Protein 1XDW (pdb70)

B-factor: mean 26.57, std 8.16, range [13.51, 60.59]

Secondary structure (DSSP, 8-state):
-EEEE-S--TTTHHHHHHHGGGT--EEEE-S--S-SHHHHHTTTT-SEEEE-TT--B-HHHHHHHHHHT--EEEESSS--TTB-HHHHHHTT--EE------HHHHHHHHHHHHHHHHTTHHHHHHHHTTT-----STT----GGGSEEEEE--SHHHHHHHHHHHHTT-EEEEE-SS---S-TTT-EE--HHHHHHH-SEEEE-PPP-TTT--SB-HHHHHTSPTTEEEEE-S-GGGB-HHHHHHHHHHTSEEEEEES--TTGGGTTT---TTSPPSSHHHHHHHHTTTTEEE--S-TT-SHHHHHHHHHHHHHHHHHHHHHS--TTB--

Nearest PDB structures (foldseek):
  1xdw-assembly1_A  TM=1.003E+00  e=9.316E-68  Acidaminococcus fermentans
  7jp2-assembly1_B  TM=9.137E-01  e=3.569E-34  Treponema pallidum
  1dxy-assembly1_A  TM=9.098E-01  e=2.707E-33  Lacticaseibacillus casei
  1j49-assembly1_B  TM=9.189E-01  e=3.390E-33  Lactobacillus delbrueckii subsp. bulgaricus
  4prl-assembly1_A  TM=8.927E-01  e=8.302E-34  Lactobacillus jensenii 1153

Radius of gyration: 21.52 Å; Cα contacts (8 Å, |Δi|>4): 655; chains: 1; bounding box: 47×38×64 Å

CATH classification: 3.40.50.720 (+1 more: 3.40.50.720)

Foldseek 3Di:
DEEEEELQDPVLVVLLVVLCPVPVYNYDYDNHAADDLVSLVVCQPGQEYEHEPPRAQDPSSVVSCVVSNHAEYEYLALDDPSHPVVVCVVSPHWYFYQNDFDLCLQLVVQVVLQCCLQQVVQVQVVQVVVVRNDDDDLNDHDQLLPFEEEEEACPPNSLVNQQVSVVSNHAYEYEDPDDDPDSVVRYHYDHLLVRQQGGLEYEYAHADDVVVWACADLVSLVSHAQQGEYEYAHEARNHDLVSVLVCCVVRSHVAYEYAYHDVLVQPAPDDQPPHDRPDVSVVSLVVSPPRYYYHPNCSQVDPRSSSSSSNLRSVQVVCCVVPVDGPRTDD

Sequence (331 aa):
MKVLCYGVRDVELPIFEACNKEFGYDIKCVPDYLNTKETAEMAAGFDAVILRGNCFANKQNLDIYKKLGVKYILTRTAGTDHIDKEYAKELGFPMAFVPRYSPNAIAELAVTQAMMLLRHTAYTTSRTAKKNFKVDAFMFSKEVRNCTVGVVGLGRIGRVAAQIFHGMGATVIGEDVFEIKGIEDYCTQVSLDEVLEKSDIITIHAPYIKENGAVVTRDFLKKMKDGAILVNCARGQLVDTEAVIEAVESGKLGGYGCDVLDGEASVFGKDLEGQKLENPLFEKLVDLYPRVLITPHLGSYTDEAVKNMVEVSYQNLKDLAETGDCPNKIK

Structure (mmCIF, N/CA/C/O backbone):
data_1XDW
#
_entry.id   1XDW
#
_cell.length_a   67.490
_cell.length_b   67.490
_cell.length_c   312.785
_cell.angle_alpha   90.00
_cell.angle_beta   90.00
_cell.angle_gamma   120.00
#
_symmetry.space_group_name_H-M   'P 61 2 2'
#
loop_
_entity.id
_entity.type
_entity.pdbx_description
1 polymer 'NAD+-dependent (R)-2-Hydroxyglutarate Dehydrogenase'
2 water water
#
loop_
_atom_site.group_PDB
_atom_site.id
_atom_site.type_symbol
_atom_site.label_atom_id
_atom_site.label_alt_id
_atom_site.label_comp_id
_atom_site.label_asym_id
_atom_site.label_entity_id
_atom_site.label_seq_id
_atom_site.pdbx_PDB_ins_code
_atom_site.Cartn_x
_atom_site.Cartn_y
_atom_site.Cartn_z
_atom_site.occupancy
_atom_site.B_iso_or_equiv
_atom_site.auth_seq_id
_atom_site.auth_comp_id
_atom_site.auth_asym_id
_atom_site.auth_atom_id
_atom_site.pdbx_PDB_model_num
ATOM 1 N N . MET A 1 1 ? 50.790 28.473 -17.895 1.00 25.76 1 MET A N 1
ATOM 2 C CA . MET A 1 1 ? 50.550 29.678 -17.068 1.00 27.42 1 MET A CA 1
ATOM 3 C C . MET A 1 1 ? 51.819 30.009 -16.257 1.00 26.52 1 MET A C 1
ATOM 4 O O . MET A 1 1 ? 52.253 29.198 -15.437 1.00 25.86 1 MET A O 1
ATOM 9 N N . LYS A 1 2 ? 52.370 31.199 -16.488 1.00 26.31 2 LYS A N 1
ATOM 10 C CA . LYS A 1 2 ? 53.609 31.642 -15.868 1.00 26.16 2 LYS A CA 1
ATOM 11 C C . LYS A 1 2 ? 53.311 32.624 -14.742 1.00 25.28 2 LYS A C 1
ATOM 12 O O . LYS A 1 2 ? 52.610 33.632 -14.964 1.00 22.24 2 LYS A O 1
ATOM 18 N N . VAL A 1 3 ? 53.775 32.296 -13.524 1.00 20.96 3 VAL A N 1
ATOM 19 C CA . VAL A 1 3 ? 53.355 33.043 -12.320 1.00 22.88 3 VAL A CA 1
ATOM 20 C C . VAL A 1 3 ? 54.572 33.526 -11.606 1.00 22.16 3 VAL A C 1
ATOM 21 O O . VAL A 1 3 ? 55.408 32.705 -11.284 1.00 23.57 3 VAL A O 1
ATOM 25 N N . LEU A 1 4 ? 54.690 34.829 -11.377 1.00 21.80 4 LEU A N 1
ATOM 26 C CA . LEU A 1 4 ? 55.747 35.379 -10.564 1.00 20.75 4 LEU A CA 1
ATOM 27 C C . LEU A 1 4 ? 55.280 35.679 -9.165 1.00 20.49 4 LEU A C 1
ATOM 28 O O . LEU A 1 4 ? 54.309 36.455 -8.947 1.00 17.96 4 LEU A O 1
ATOM 33 N N . CYS A 1 5 ? 56.022 35.107 -8.204 1.00 19.62 5 CYS A N 1
ATOM 34 C CA . CYS A 1 5 ? 55.699 35.216 -6.803 1.00 19.65 5 CYS A CA 1
ATOM 35 C C . CYS A 1 5 ? 56.758 36.049 -6.107 1.00 19.94 5 CYS A C 1
ATOM 36 O O . CYS A 1 5 ? 57.976 35.729 -6.163 1.00 20.01 5 CYS A O 1
ATOM 39 N N . TYR A 1 6 ? 56.317 37.143 -5.496 1.00 20.61 6 TYR A N 1
ATOM 40 C CA . TYR A 1 6 ? 57.213 38.060 -4.844 1.00 20.88 6 TYR A CA 1
ATOM 41 C C . TYR A 1 6 ? 57.345 37.762 -3.329 1.00 22.13 6 TYR A C 1
ATOM 42 O O . TYR A 1 6 ? 56.450 37.152 -2.702 1.00 18.42 6 TYR A O 1
ATOM 51 N N . GLY A 1 7 ? 58.387 38.352 -2.728 1.00 21.84 7 GLY A N 1
ATOM 52 C CA . GLY A 1 7 ? 58.596 38.320 -1.293 1.00 22.17 7 GLY A CA 1
ATOM 53 C C . GLY A 1 7 ? 58.724 36.870 -0.793 1.00 22.61 7 GLY A C 1
ATOM 54 O O . GLY A 1 7 ? 58.311 36.588 0.313 1.00 22.39 7 GLY A O 1
ATOM 55 N N . VAL A 1 8 ? 59.264 35.980 -1.608 1.00 21.72 8 VAL A N 1
ATOM 56 C CA . VAL A 1 8 ? 59.355 34.555 -1.312 1.00 23.41 8 VAL A CA 1
ATOM 57 C C . VAL A 1 8 ? 60.573 34.238 -0.434 1.00 25.03 8 VAL A C 1
ATOM 58 O O . VAL A 1 8 ? 61.718 34.346 -0.868 1.00 25.45 8 VAL A O 1
ATOM 62 N N . ARG A 1 9 ? 60.290 33.919 0.837 1.00 25.94 9 ARG A N 1
ATOM 63 C CA . ARG A 1 9 ? 61.355 33.538 1.776 1.00 26.03 9 ARG A CA 1
ATOM 64 C C . ARG A 1 9 ? 61.841 32.117 1.425 1.00 26.13 9 ARG A C 1
ATOM 65 O O . ARG A 1 9 ? 61.057 31.270 0.941 1.00 22.51 9 ARG A O 1
ATOM 73 N N . ASP A 1 10 ? 63.125 31.814 1.637 1.00 27.45 10 ASP A N 1
ATOM 74 C CA . ASP A 1 10 ? 63.666 30.485 1.214 1.00 27.87 10 ASP A CA 1
ATOM 75 C C . ASP A 1 10 ? 62.906 29.371 1.929 1.00 25.63 10 ASP A C 1
ATOM 76 O O . ASP A 1 10 ? 62.638 28.300 1.373 1.00 25.73 10 ASP A O 1
ATOM 81 N N . VAL A 1 11 ? 62.450 29.653 3.143 1.00 25.91 11 VAL A N 1
ATOM 82 C CA . VAL A 1 11 ? 61.662 28.679 3.907 1.00 26.09 11 VAL A CA 1
ATOM 83 C C . VAL A 1 11 ? 60.280 28.394 3.256 1.00 25.76 11 VAL A C 1
ATOM 84 O O . VAL A 1 11 ? 59.699 27.337 3.436 1.00 23.77 11 VAL A O 1
ATOM 88 N N . GLU A 1 12 ? 59.789 29.361 2.469 1.00 23.47 12 GLU A N 1
ATOM 89 C CA . GLU A 1 12 ? 58.516 29.252 1.757 1.00 22.75 12 GLU A CA 1
ATOM 90 C C . GLU A 1 12 ? 58.603 28.492 0.450 1.00 24.11 12 GLU A C 1
ATOM 91 O O . GLU A 1 12 ? 57.621 27.888 0.011 1.00 25.12 12 GLU A O 1
ATOM 97 N N . LEU A 1 13 ? 59.783 28.486 -0.174 1.00 25.05 13 LEU A N 1
ATOM 98 C CA . LEU A 1 13 ? 60.004 27.804 -1.473 1.00 24.33 13 LEU A CA 1
ATOM 99 C C . LEU A 1 13 ? 59.461 26.382 -1.565 1.00 25.87 13 LEU A C 1
ATOM 100 O O . LEU A 1 13 ? 58.726 26.079 -2.500 1.00 26.43 13 LEU A O 1
ATOM 105 N N . PRO A 1 14 ? 59.698 25.495 -0.580 1.00 25.86 14 PRO A N 1
ATOM 106 C CA . PRO A 1 14 ? 59.138 24.156 -0.650 1.00 25.52 14 PRO A CA 1
ATOM 107 C C . PRO A 1 14 ? 57.650 24.156 -0.626 1.00 24.08 14 PRO A C 1
ATOM 108 O O . PRO A 1 14 ? 57.096 23.231 -1.224 1.00 24.47 14 PRO A O 1
ATOM 112 N N . ILE A 1 15 ? 57.025 25.154 0.002 1.00 22.00 15 ILE A N 1
ATOM 113 C CA . ILE A 1 15 ? 55.559 25.209 0.028 1.00 22.90 15 ILE A CA 1
ATOM 114 C C . ILE A 1 15 ? 54.986 25.630 -1.340 1.00 21.65 15 ILE A C 1
ATOM 115 O O . ILE A 1 15 ? 54.053 25.073 -1.850 1.00 21.64 15 ILE A O 1
ATOM 120 N N . PHE A 1 16 ? 55.563 26.623 -1.935 1.00 21.95 16 PHE A N 1
ATOM 121 C CA . PHE A 1 16 ? 55.155 26.997 -3.278 1.00 22.56 16 PHE A CA 1
ATOM 122 C C . PHE A 1 16 ? 55.271 25.818 -4.245 1.00 23.30 16 PHE A C 1
ATOM 123 O O . PHE A 1 16 ? 54.385 25.594 -5.086 1.00 23.91 16 PHE A O 1
ATOM 131 N N . GLU A 1 17 ? 56.369 25.061 -4.144 1.00 23.90 17 GLU A N 1
ATOM 132 C CA . GLU A 1 17 ? 56.576 23.939 -5.025 1.00 23.69 17 GLU A CA 1
ATOM 133 C C . GLU A 1 17 ? 55.561 22.825 -4.697 1.00 23.58 17 GLU A C 1
ATOM 134 O O . GLU A 1 17 ? 54.880 22.355 -5.587 1.00 22.27 17 GLU A O 1
ATOM 140 N N . ALA A 1 18 ? 55.388 22.451 -3.426 1.00 25.01 18 ALA A N 1
ATOM 141 C CA . ALA A 1 18 ? 54.536 21.310 -3.073 1.00 24.96 18 ALA A CA 1
ATOM 142 C C . ALA A 1 18 ? 53.082 21.618 -3.461 1.00 25.92 18 ALA A C 1
ATOM 143 O O . ALA A 1 18 ? 52.357 20.791 -3.985 1.00 24.12 18 ALA A O 1
ATOM 145 N N . CYS A 1 19 ? 52.645 22.837 -3.189 1.00 25.72 19 CYS A N 1
ATOM 146 C CA . CYS A 1 19 ? 51.259 23.203 -3.477 1.00 25.16 19 CYS A CA 1
ATOM 147 C C . CYS A 1 19 ? 50.983 23.251 -4.975 1.00 24.96 19 CYS A C 1
ATOM 148 O O . CYS A 1 19 ? 49.853 23.162 -5.369 1.00 24.57 19 CYS A O 1
ATOM 151 N N . ASN A 1 20 ? 52.038 23.455 -5.784 1.00 26.59 20 ASN A N 1
ATOM 152 C CA . ASN A 1 20 ? 51.941 23.493 -7.234 1.00 26.80 20 ASN A CA 1
ATOM 153 C C . ASN A 1 20 ? 51.722 22.120 -7.901 1.00 28.97 20 ASN A C 1
ATOM 154 O O . ASN A 1 20 ? 51.370 22.028 -9.091 1.00 27.95 20 ASN A O 1
ATOM 159 N N . LYS A 1 21 ? 51.869 21.032 -7.144 1.00 30.40 21 LYS A N 1
ATOM 160 C CA . LYS A 1 21 ? 51.684 19.681 -7.713 1.00 32.02 21 LYS A CA 1
ATOM 161 C C . LYS A 1 21 ? 50.305 19.532 -8.414 1.00 32.78 21 LYS A C 1
ATOM 162 O O . LYS A 1 21 ? 50.242 18.984 -9.525 1.00 33.24 21 LYS A O 1
ATOM 168 N N . GLU A 1 22 ? 49.219 19.978 -7.793 1.00 32.50 22 GLU A N 1
ATOM 169 C CA . GLU A 1 22 ? 47.928 19.859 -8.451 1.00 32.97 22 GLU A CA 1
ATOM 170 C C . GLU A 1 22 ? 47.620 20.975 -9.465 1.00 32.33 22 GLU A C 1
ATOM 171 O O . GLU A 1 22 ? 46.542 20.960 -10.072 1.00 34.40 22 GLU A O 1
ATOM 177 N N . PHE A 1 23 ? 48.524 21.933 -9.644 1.00 29.61 23 PHE A N 1
ATOM 178 C CA . PHE A 1 23 ? 48.300 23.042 -10.586 1.00 28.02 23 PHE A CA 1
ATOM 179 C C . PHE A 1 23 ? 49.192 23.055 -11.822 1.00 27.70 23 PHE A C 1
ATOM 180 O O . PHE A 1 23 ? 48.740 23.406 -12.872 1.00 27.04 23 PHE A O 1
ATOM 188 N N . GLY A 1 24 ? 50.460 22.708 -11.700 1.00 27.84 24 GLY A N 1
ATOM 189 C CA . GLY A 1 24 ? 51.332 22.648 -12.867 1.00 28.12 24 GLY A CA 1
ATOM 190 C C . GLY A 1 24 ? 51.697 24.047 -13.386 1.00 27.89 24 GLY A C 1
ATOM 191 O O . GLY A 1 24 ? 52.132 24.196 -14.544 1.00 28.10 24 GLY A O 1
ATOM 192 N N . TYR A 1 25 ? 51.541 25.085 -12.553 1.00 26.71 25 TYR A N 1
ATOM 193 C CA . TYR A 1 25 ? 51.954 26.406 -13.006 1.00 26.61 25 TYR A CA 1
ATOM 194 C C . TYR A 1 25 ? 53.462 26.464 -13.279 1.00 26.35 25 TYR A C 1
ATOM 195 O O . TYR A 1 25 ? 54.261 25.770 -12.626 1.00 26.80 25 TYR A O 1
ATOM 204 N N . ASP A 1 26 ? 53.858 27.357 -14.178 1.00 26.08 26 ASP A N 1
ATOM 205 C CA . ASP A 1 26 ? 55.266 27.671 -14.358 1.00 26.89 26 ASP A CA 1
ATOM 206 C C . ASP A 1 26 ? 55.634 28.799 -13.423 1.00 26.29 26 ASP A C 1
ATOM 207 O O . ASP A 1 26 ? 55.541 30.004 -13.777 1.00 25.42 26 ASP A O 1
ATOM 212 N N . ILE A 1 27 ? 56.056 28.442 -12.216 1.00 26.83 27 ILE A N 1
ATOM 213 C CA . ILE A 1 27 ? 56.287 29.463 -11.170 1.00 26.92 27 ILE A CA 1
ATOM 214 C C . ILE A 1 27 ? 57.704 29.967 -11.114 1.00 27.07 27 ILE A C 1
ATOM 215 O O . ILE A 1 27 ? 58.652 29.201 -11.233 1.00 26.81 27 ILE A O 1
ATOM 220 N N . LYS A 1 28 ? 57.861 31.252 -10.833 1.00 25.72 28 LYS A N 1
ATOM 221 C CA . LYS A 1 28 ? 59.146 31.745 -10.435 1.00 25.73 28 LYS A CA 1
ATOM 222 C C . LYS A 1 28 ? 58.983 32.488 -9.132 1.00 24.54 28 LYS A C 1
ATOM 223 O O . LYS A 1 28 ? 58.137 33.377 -9.046 1.00 23.22 28 LYS A O 1
ATOM 229 N N . CYS A 1 29 ? 59.844 32.189 -8.159 1.00 23.12 29 CYS A N 1
ATOM 230 C CA . CYS A 1 29 ? 59.866 32.875 -6.864 1.00 23.29 29 CYS A CA 1
ATOM 231 C C . CYS A 1 29 ? 61.051 33.827 -6.745 1.00 24.11 29 CYS A C 1
ATOM 232 O O . CYS A 1 29 ? 62.183 33.419 -6.929 1.00 25.84 29 CYS A O 1
ATOM 235 N N . VAL A 1 30 ? 60.817 35.074 -6.365 1.00 23.78 30 VAL A N 1
ATOM 236 C CA . VAL A 1 30 ? 61.914 35.981 -6.077 1.00 23.58 30 VAL A CA 1
ATOM 237 C C . VAL A 1 30 ? 61.777 36.483 -4.684 1.00 23.32 30 VAL A C 1
ATOM 238 O O . VAL A 1 30 ? 60.653 36.457 -4.151 1.00 22.95 30 VAL A O 1
ATOM 242 N N . PRO A 1 31 ? 62.889 36.896 -4.042 1.00 23.71 31 PRO A N 1
ATOM 243 C CA . PRO A 1 31 ? 62.811 37.502 -2.719 1.00 23.85 31 PRO A CA 1
ATOM 244 C C . PRO A 1 31 ? 62.354 38.926 -2.722 1.00 24.31 31 PRO A C 1
ATOM 245 O O . PRO A 1 31 ? 61.933 39.471 -1.669 1.00 23.58 31 PRO A O 1
ATOM 249 N N . ASP A 1 32 ? 62.471 39.564 -3.869 1.00 24.69 32 ASP A N 1
ATOM 250 C CA . ASP A 1 32 ? 62.126 40.994 -3.961 1.00 24.54 32 ASP A CA 1
ATOM 251 C C . ASP A 1 32 ? 60.687 41.205 -3.667 1.00 23.82 32 ASP A C 1
ATOM 252 O O . ASP A 1 32 ? 59.865 40.405 -4.023 1.00 23.51 32 ASP A O 1
ATOM 257 N N . TYR A 1 33 ? 60.398 42.299 -3.000 1.00 23.97 33 TYR A N 1
ATOM 258 C CA . TYR A 1 33 ? 59.047 42.783 -2.880 1.00 24.02 33 TYR A CA 1
ATOM 259 C C . TYR A 1 33 ? 58.748 43.700 -4.121 1.00 24.98 33 TYR A C 1
ATOM 260 O O . TYR A 1 33 ? 59.639 44.087 -4.869 1.00 24.53 33 TYR A O 1
ATOM 269 N N . LEU A 1 34 ? 57.484 44.029 -4.304 1.00 23.36 34 LEU A N 1
ATOM 270 C CA . LEU A 1 34 ? 57.115 45.037 -5.338 1.00 23.40 34 LEU A CA 1
ATOM 271 C C . LEU A 1 34 ? 57.251 46.464 -4.785 1.00 23.17 34 LEU A C 1
ATOM 272 O O . LEU A 1 34 ? 56.546 46.898 -3.889 1.00 21.72 34 LEU A O 1
ATOM 277 N N . ASN A 1 35 ? 58.207 47.201 -5.346 1.00 25.22 35 ASN A N 1
ATOM 278 C CA . ASN A 1 35 ? 58.409 48.569 -4.964 1.00 26.03 35 ASN A CA 1
ATOM 279 C C . ASN A 1 35 ? 58.917 49.377 -6.189 1.00 27.79 35 ASN A C 1
ATOM 280 O O . ASN A 1 35 ? 58.144 50.107 -6.802 1.00 28.12 35 ASN A O 1
ATOM 285 N N . THR A 1 36 ? 60.178 49.191 -6.573 1.00 29.01 36 THR A N 1
ATOM 286 C CA . THR A 1 36 ? 60.771 49.986 -7.637 1.00 28.85 36 THR A CA 1
ATOM 287 C C . THR A 1 36 ? 60.201 49.554 -8.950 1.00 29.14 36 THR A C 1
ATOM 288 O O . THR A 1 36 ? 59.649 48.445 -9.103 1.00 28.68 36 THR A O 1
ATOM 292 N N . LYS A 1 37 ? 60.367 50.428 -9.940 1.00 28.12 37 LYS A N 1
ATOM 293 C CA . LYS A 1 37 ? 60.088 50.094 -11.326 1.00 26.20 37 LYS A CA 1
ATOM 294 C C . LYS A 1 37 ? 60.693 48.774 -11.746 1.00 25.43 37 LYS A C 1
ATOM 295 O O . LYS A 1 37 ? 60.079 48.004 -12.449 1.00 24.67 37 LYS A O 1
ATOM 301 N N . GLU A 1 38 ? 61.953 48.546 -11.375 1.00 25.11 38 GLU A N 1
ATOM 302 C CA . GLU A 1 38 ? 62.654 47.356 -11.762 1.00 25.23 38 GLU A CA 1
ATOM 303 C C . GLU A 1 38 ? 61.975 46.053 -11.165 1.00 23.33 38 GLU A C 1
ATOM 304 O O . GLU A 1 38 ? 61.831 45.047 -11.844 1.00 25.71 38 GLU A O 1
ATOM 310 N N . THR A 1 39 ? 61.483 46.118 -9.961 1.00 22.87 39 THR A N 1
ATOM 311 C CA . THR A 1 39 ? 60.657 44.951 -9.436 1.00 24.19 39 THR A CA 1
ATOM 312 C C . THR A 1 39 ? 59.368 44.688 -10.212 1.00 24.37 39 THR A C 1
ATOM 313 O O . THR A 1 39 ? 58.935 43.547 -10.381 1.00 24.52 39 THR A O 1
ATOM 317 N N . ALA A 1 40 ? 58.777 45.746 -10.727 1.00 23.97 40 ALA A N 1
ATOM 318 C CA . ALA A 1 40 ? 57.601 45.572 -11.546 1.00 24.87 40 ALA A CA 1
ATOM 319 C C . ALA A 1 40 ? 57.966 44.975 -12.861 1.00 25.10 40 ALA A C 1
ATOM 320 O O . ALA A 1 40 ? 57.282 44.069 -13.338 1.00 24.12 40 ALA A O 1
ATOM 322 N N . GLU A 1 41 ? 59.119 45.418 -13.425 1.00 26.21 41 GLU A N 1
ATOM 323 C CA . GLU A 1 41 ? 59.644 44.876 -14.695 1.00 26.85 41 GLU A CA 1
ATOM 324 C C . GLU A 1 41 ? 60.002 43.418 -14.647 1.00 27.04 41 GLU A C 1
ATOM 325 O O . GLU A 1 41 ? 59.978 42.729 -15.678 1.00 27.41 41 GLU A O 1
ATOM 331 N N . MET A 1 42 ? 60.279 42.892 -13.459 1.00 26.97 42 MET A N 1
ATOM 332 C CA . MET A 1 42 ? 60.493 41.437 -13.315 1.00 26.67 42 MET A CA 1
ATOM 333 C C . MET A 1 42 ? 59.317 40.609 -13.830 1.00 25.08 42 MET A C 1
ATOM 334 O O . MET A 1 42 ? 59.479 39.501 -14.147 1.00 24.38 42 MET A O 1
ATOM 339 N N . ALA A 1 43 ? 58.134 41.185 -13.891 1.00 23.52 43 ALA A N 1
ATOM 340 C CA . ALA A 1 43 ? 56.990 40.481 -14.351 1.00 24.33 43 ALA A CA 1
ATOM 341 C C . ALA A 1 43 ? 56.916 40.378 -15.870 1.00 25.28 43 ALA A C 1
ATOM 342 O O . ALA A 1 43 ? 55.939 39.818 -16.396 1.00 25.57 43 ALA A O 1
ATOM 344 N N . ALA A 1 44 ? 57.953 40.843 -16.600 1.00 26.62 44 ALA A N 1
ATOM 345 C CA . ALA A 1 44 ? 57.944 40.737 -18.075 1.00 26.98 44 ALA A CA 1
ATOM 346 C C . ALA A 1 44 ? 57.781 39.279 -18.454 1.00 26.54 44 ALA A C 1
ATOM 347 O O . ALA A 1 44 ? 58.484 38.448 -17.906 1.00 27.35 44 ALA A O 1
ATOM 349 N N . GLY A 1 45 ? 56.843 38.944 -19.348 1.00 24.75 45 GLY A N 1
ATOM 350 C CA . GLY A 1 45 ? 56.710 37.552 -19.788 1.00 25.41 45 GLY A CA 1
ATOM 351 C C . GLY A 1 45 ? 55.711 36.711 -18.975 1.00 25.21 45 GLY A C 1
ATOM 352 O O . GLY A 1 45 ? 55.340 35.591 -19.354 1.00 24.97 45 GLY A O 1
ATOM 353 N N . PHE A 1 46 ? 55.293 37.249 -17.835 1.00 25.32 46 PHE A N 1
ATOM 354 C CA . PHE A 1 46 ? 54.468 36.466 -16.874 1.00 24.00 46 PHE A CA 1
ATOM 355 C C . PHE A 1 46 ? 52.977 36.749 -17.098 1.00 24.32 46 PHE A C 1
ATOM 356 O O . PHE A 1 46 ? 52.592 37.890 -17.415 1.00 23.35 46 PHE A O 1
ATOM 364 N N . ASP A 1 47 ? 52.143 35.752 -16.812 1.00 22.75 47 ASP A N 1
ATOM 365 C CA . ASP A 1 47 ? 50.704 35.914 -16.906 1.00 22.38 47 ASP A CA 1
ATOM 366 C C . ASP A 1 47 ? 50.066 36.388 -15.654 1.00 21.82 47 ASP A C 1
ATOM 367 O O . ASP A 1 47 ? 49.059 37.106 -15.649 1.00 19.53 47 ASP A O 1
ATOM 372 N N . ALA A 1 48 ? 50.624 35.964 -14.540 1.00 20.94 48 ALA A N 1
ATOM 373 C CA . ALA A 1 48 ? 50.116 36.373 -13.230 1.00 19.38 48 ALA A CA 1
ATOM 374 C C . ALA A 1 48 ? 51.252 36.692 -12.270 1.00 19.10 48 ALA A C 1
ATOM 375 O O . ALA A 1 48 ? 52.333 36.153 -12.414 1.00 19.12 48 ALA A O 1
ATOM 377 N N . VAL A 1 49 ? 50.978 37.573 -11.312 1.00 18.52 49 VAL A N 1
ATOM 378 C CA . VAL A 1 49 ? 51.825 37.844 -10.185 1.00 19.26 49 VAL A CA 1
ATOM 379 C C . VAL A 1 49 ? 51.111 37.450 -8.875 1.00 19.14 49 VAL A C 1
ATOM 380 O O . VAL A 1 49 ? 49.889 37.636 -8.750 1.00 18.10 49 VAL A O 1
ATOM 384 N N . ILE A 1 50 ? 51.860 36.882 -7.921 1.00 18.90 50 ILE A N 1
ATOM 385 C CA . ILE A 1 50 ? 51.355 36.696 -6.574 1.00 17.50 50 ILE A CA 1
ATOM 386 C C . ILE A 1 50 ? 52.180 37.570 -5.644 1.00 18.07 50 ILE A C 1
ATOM 387 O O . ILE A 1 50 ? 53.344 37.295 -5.417 1.00 19.23 50 ILE A O 1
ATOM 392 N N . LEU A 1 51 ? 51.560 38.661 -5.212 1.00 18.07 51 LEU A N 1
ATOM 393 C CA . LEU A 1 51 ? 52.073 39.654 -4.296 1.00 18.49 51 LEU A CA 1
ATOM 394 C C . LEU A 1 51 ? 51.880 39.164 -2.866 1.00 19.30 51 LEU A C 1
ATOM 395 O O . LEU A 1 51 ? 51.105 38.217 -2.600 1.00 17.78 51 LEU A O 1
ATOM 400 N N . ARG A 1 52 ? 52.486 39.901 -1.947 1.00 19.61 52 ARG A N 1
ATOM 401 C CA . ARG A 1 52 ? 52.163 39.746 -0.558 1.00 21.14 52 ARG A CA 1
ATOM 402 C C . ARG A 1 52 ? 52.128 41.157 0.010 1.00 21.40 52 ARG A C 1
ATOM 403 O O . ARG A 1 52 ? 52.062 42.152 -0.734 1.00 18.89 52 ARG A O 1
ATOM 411 N N . GLY A 1 53 ? 52.126 41.253 1.327 1.00 21.71 53 GLY A N 1
ATOM 412 C CA . GLY A 1 53 ? 52.266 42.541 1.978 1.00 22.71 53 GLY A CA 1
ATOM 413 C C . GLY A 1 53 ? 53.499 43.244 1.491 1.00 21.75 53 GLY A C 1
ATOM 414 O O . GLY A 1 53 ? 54.425 42.626 0.976 1.00 21.03 53 GLY A O 1
ATOM 415 N N . ASN A 1 54 ? 53.468 44.564 1.626 1.00 22.79 54 ASN A N 1
ATOM 416 C CA . ASN A 1 54 ? 54.563 45.456 1.229 1.00 24.34 54 ASN A CA 1
ATOM 417 C C . ASN A 1 54 ? 54.956 45.355 -0.227 1.00 23.36 54 ASN A C 1
ATOM 418 O O . ASN A 1 54 ? 56.101 45.611 -0.568 1.00 23.28 54 ASN A O 1
ATOM 423 N N . CYS A 1 55 ? 54.002 44.944 -1.076 1.00 22.85 55 CYS A N 1
ATOM 424 C CA . CYS A 1 55 ? 54.172 44.828 -2.504 1.00 22.27 55 CYS A CA 1
ATOM 425 C C . CYS A 1 55 ? 53.216 45.868 -3.113 1.00 24.24 55 CYS A C 1
ATOM 426 O O . CYS A 1 55 ? 51.997 45.635 -3.210 1.00 20.98 55 CYS A O 1
ATOM 429 N N . PHE A 1 56 ? 53.770 47.044 -3.457 1.00 23.72 56 PHE A N 1
ATOM 430 C CA . PHE A 1 56 ? 52.939 48.218 -3.745 1.00 25.11 56 PHE A CA 1
ATOM 431 C C . PHE A 1 56 ? 52.457 48.273 -5.210 1.00 24.98 56 PHE A C 1
ATOM 432 O O . PHE A 1 56 ? 53.205 48.679 -6.148 1.00 25.09 56 PHE A O 1
ATOM 440 N N . ALA A 1 57 ? 51.245 47.740 -5.416 1.00 24.84 57 ALA A N 1
ATOM 441 C CA . ALA A 1 57 ? 50.653 47.733 -6.756 1.00 25.03 57 ALA A CA 1
ATOM 442 C C . ALA A 1 57 ? 49.977 49.105 -6.916 1.00 24.59 57 ALA A C 1
ATOM 443 O O . ALA A 1 57 ? 48.777 49.217 -6.777 1.00 22.55 57 ALA A O 1
ATOM 445 N N . ASN A 1 58 ? 50.830 50.138 -7.073 1.00 26.49 58 ASN A N 1
ATOM 446 C CA . ASN A 1 58 ? 50.403 51.556 -7.182 1.00 27.95 58 ASN A CA 1
ATOM 447 C C . ASN A 1 58 ? 50.263 51.909 -8.669 1.00 27.81 58 ASN A C 1
ATOM 448 O O . ASN A 1 58 ? 50.512 51.078 -9.572 1.00 26.38 58 ASN A O 1
ATOM 453 N N . LYS A 1 59 ? 49.868 53.137 -8.952 1.00 28.23 59 LYS A N 1
ATOM 454 C CA . LYS A 1 59 ? 49.740 53.543 -10.363 1.00 29.10 59 LYS A CA 1
ATOM 455 C C . LYS A 1 59 ? 50.991 53.218 -11.212 1.00 27.31 59 LYS A C 1
ATOM 456 O O . LYS A 1 59 ? 50.911 52.582 -12.255 1.00 26.21 59 LYS A O 1
ATOM 462 N N . GLN A 1 60 ? 52.177 53.635 -10.755 1.00 26.02 60 GLN A N 1
ATOM 463 C CA . GLN A 1 60 ? 53.411 53.310 -11.472 1.00 26.26 60 GLN A CA 1
ATOM 464 C C . GLN A 1 60 ? 53.518 51.828 -11.809 1.00 24.85 60 GLN A C 1
ATOM 465 O O . GLN A 1 60 ? 53.803 51.452 -12.932 1.00 23.13 60 GLN A O 1
ATOM 471 N N . ASN A 1 61 ? 53.326 50.959 -10.801 1.00 25.26 61 ASN A N 1
ATOM 472 C CA . ASN A 1 61 ? 53.602 49.515 -10.999 1.00 24.11 61 ASN A CA 1
ATOM 473 C C . ASN A 1 61 ? 52.452 48.824 -11.733 1.00 23.27 61 ASN A C 1
ATOM 474 O O . ASN A 1 61 ? 52.664 47.924 -12.486 1.00 24.24 61 ASN A O 1
ATOM 479 N N . LEU A 1 62 ? 51.242 49.271 -11.540 1.00 23.53 62 LEU A N 1
ATOM 480 C CA . LEU A 1 62 ? 50.167 48.740 -12.331 1.00 24.55 62 LEU A CA 1
ATOM 481 C C . LEU A 1 62 ? 50.273 49.132 -13.814 1.00 25.80 62 LEU A C 1
ATOM 482 O O . LEU A 1 62 ? 49.992 48.332 -14.686 1.00 24.90 62 LEU A O 1
ATOM 487 N N . ASP A 1 63 ? 50.698 50.368 -14.095 1.00 26.65 63 ASP A N 1
ATOM 488 C CA . ASP A 1 63 ? 50.916 50.748 -15.496 1.00 26.73 63 ASP A CA 1
ATOM 489 C C . ASP A 1 63 ? 51.982 49.903 -16.114 1.00 25.26 63 ASP A C 1
ATOM 490 O O . ASP A 1 63 ? 51.874 49.520 -17.274 1.00 23.93 63 ASP A O 1
ATOM 495 N N . ILE A 1 64 ? 53.020 49.584 -15.354 1.00 24.39 64 ILE A N 1
ATOM 496 C CA . ILE A 1 64 ? 54.065 48.736 -15.897 1.00 24.68 64 ILE A CA 1
ATOM 497 C C . ILE A 1 64 ? 53.508 47.328 -16.181 1.00 23.02 64 ILE A C 1
ATOM 498 O O . ILE A 1 64 ? 53.829 46.732 -17.172 1.00 23.25 64 ILE A O 1
ATOM 503 N N . TYR A 1 65 ? 52.732 46.776 -15.246 1.00 23.27 65 TYR A N 1
ATOM 504 C CA . TYR A 1 65 ? 52.127 45.436 -15.439 1.00 22.36 65 TYR A CA 1
ATOM 505 C C . TYR A 1 65 ? 51.223 45.368 -16.709 1.00 23.92 65 TYR A C 1
ATOM 506 O O . TYR A 1 65 ? 51.220 44.405 -17.441 1.00 22.12 65 TYR A O 1
ATOM 515 N N . LYS A 1 66 ? 50.408 46.395 -16.894 1.00 27.19 66 LYS A N 1
ATOM 516 C CA . LYS A 1 66 ? 49.525 46.519 -18.093 1.00 28.50 66 LYS A CA 1
ATOM 517 C C . LYS A 1 66 ? 50.360 46.560 -19.375 1.00 28.31 66 LYS A C 1
ATOM 518 O O . LYS A 1 66 ? 50.197 45.736 -20.291 1.00 28.48 66 LYS A O 1
ATOM 524 N N . LYS A 1 67 ? 51.338 47.448 -19.394 1.00 28.61 67 LYS A N 1
ATOM 525 C CA . LYS A 1 67 ? 52.274 47.505 -20.519 1.00 29.62 67 LYS A CA 1
ATOM 526 C C . LYS A 1 67 ? 52.884 46.163 -20.770 1.00 29.96 67 LYS A C 1
ATOM 527 O O . LYS A 1 67 ? 53.058 45.788 -21.911 1.00 30.20 67 LYS A O 1
ATOM 533 N N . LEU A 1 68 ? 53.230 45.419 -19.705 1.00 29.77 68 LEU A N 1
ATOM 534 C CA . LEU A 1 68 ? 53.858 44.121 -19.891 1.00 28.52 68 LEU A CA 1
ATOM 535 C C . LEU A 1 68 ? 52.881 43.005 -20.213 1.00 27.93 68 LEU A C 1
ATOM 536 O O . LEU A 1 68 ? 53.303 41.915 -20.590 1.00 27.81 68 LEU A O 1
ATOM 541 N N . GLY A 1 69 ? 51.581 43.251 -20.079 1.00 26.45 69 GLY A N 1
ATOM 542 C CA . GLY A 1 69 ? 50.587 42.261 -20.454 1.00 26.64 69 GLY A CA 1
ATOM 543 C C . GLY A 1 69 ? 50.281 41.200 -19.373 1.00 26.07 69 GLY A C 1
ATOM 544 O O . GLY A 1 69 ? 49.824 40.091 -19.693 1.00 26.74 69 GLY A O 1
ATOM 545 N N . VAL A 1 70 ? 50.518 41.565 -18.102 1.00 25.75 70 VAL A N 1
ATOM 546 C CA . VAL A 1 70 ? 50.188 40.716 -16.974 1.00 25.11 70 VAL A CA 1
ATOM 547 C C . VAL A 1 70 ? 48.684 40.627 -16.965 1.00 24.49 70 VAL A C 1
ATOM 548 O O . VAL A 1 70 ? 48.047 41.645 -17.118 1.00 24.17 70 VAL A O 1
ATOM 552 N N . LYS A 1 71 ? 48.133 39.416 -16.808 1.00 22.00 71 LYS A N 1
ATOM 553 C CA . LYS A 1 71 ? 46.665 39.200 -16.866 1.00 21.69 71 LYS A CA 1
ATOM 554 C C . LYS A 1 71 ? 45.952 39.144 -15.529 1.00 22.57 71 LYS A C 1
ATOM 555 O O . LYS A 1 71 ? 44.775 39.539 -15.453 1.00 21.89 71 LYS A O 1
ATOM 561 N N . TYR A 1 72 ? 46.655 38.686 -14.474 1.00 21.66 72 TYR A N 1
ATOM 562 C CA . TYR A 1 72 ? 46.040 38.421 -13.135 1.00 21.31 72 TYR A CA 1
ATOM 563 C C . TYR A 1 72 ? 46.978 38.909 -12.020 1.00 20.70 72 TYR A C 1
ATOM 564 O O . TYR A 1 72 ? 48.187 38.704 -12.066 1.00 21.14 72 TYR A O 1
ATOM 573 N N . ILE A 1 73 ? 46.415 39.611 -11.054 1.00 19.38 73 ILE A N 1
ATOM 574 C CA . ILE A 1 73 ? 47.162 40.131 -9.932 1.00 20.56 73 ILE A CA 1
ATOM 575 C C . ILE A 1 73 ? 46.534 39.590 -8.680 1.00 20.47 73 ILE A C 1
ATOM 576 O O . ILE A 1 73 ? 45.375 39.926 -8.358 1.00 21.19 73 ILE A O 1
ATOM 581 N N . LEU A 1 74 ? 47.298 38.752 -7.995 1.00 19.50 74 LEU A N 1
ATOM 582 C CA . LEU A 1 74 ? 46.873 38.112 -6.752 1.00 18.79 74 LEU A CA 1
ATOM 583 C C . LEU A 1 74 ? 47.731 38.600 -5.598 1.00 18.95 74 LEU A C 1
ATOM 584 O O . LEU A 1 74 ? 48.851 39.041 -5.783 1.00 18.93 74 LEU A O 1
ATOM 589 N N . THR A 1 75 ? 47.153 38.603 -4.408 1.00 20.13 75 THR A N 1
ATOM 590 C CA . THR A 1 75 ? 47.898 38.787 -3.176 1.00 18.04 75 THR A CA 1
ATOM 591 C C . THR A 1 75 ? 47.564 37.616 -2.227 1.00 19.76 75 THR A C 1
ATOM 592 O O . THR A 1 75 ? 46.384 37.264 -2.007 1.00 18.76 75 THR A O 1
ATOM 596 N N . ARG A 1 76 ? 48.625 37.015 -1.659 1.00 20.03 76 ARG A N 1
ATOM 597 C CA . ARG A 1 76 ? 48.488 35.878 -0.800 1.00 18.83 76 ARG A CA 1
ATOM 598 C C . ARG A 1 76 ? 48.228 36.274 0.667 1.00 20.26 76 ARG A C 1
ATOM 599 O O . ARG A 1 76 ? 48.892 35.784 1.601 1.00 20.30 76 ARG A O 1
ATOM 607 N N . THR A 1 77 ? 47.294 37.203 0.849 1.00 19.31 77 THR A N 1
ATOM 608 C CA . THR A 1 77 ? 47.079 37.877 2.118 1.00 20.27 77 THR A CA 1
ATOM 609 C C . THR A 1 77 ? 45.611 38.238 2.302 1.00 21.06 77 THR A C 1
ATOM 610 O O . THR A 1 77 ? 44.883 38.382 1.331 1.00 20.15 77 THR A O 1
ATOM 614 N N . ALA A 1 78 ? 45.235 38.495 3.546 1.00 20.03 78 ALA A N 1
ATOM 615 C CA . ALA A 1 78 ? 43.915 38.926 3.872 1.00 23.06 78 ALA A CA 1
ATOM 616 C C . ALA A 1 78 ? 43.806 40.418 3.656 1.00 22.92 78 ALA A C 1
ATOM 617 O O . ALA A 1 78 ? 42.798 40.872 3.239 1.00 24.09 78 ALA A O 1
ATOM 619 N N . GLY A 1 79 ? 44.886 41.137 3.899 1.00 24.49 79 GLY A N 1
ATOM 620 C CA . GLY A 1 79 ? 44.998 42.584 3.647 1.00 24.05 79 GLY A CA 1
ATOM 621 C C . GLY A 1 79 ? 45.238 42.890 2.184 1.00 23.87 79 GLY A C 1
ATOM 622 O O . GLY A 1 79 ? 45.872 42.078 1.489 1.00 23.18 79 GLY A O 1
ATOM 623 N N . THR A 1 80 ? 44.621 43.983 1.690 1.00 23.97 80 THR A N 1
ATOM 624 C CA . THR A 1 80 ? 44.797 44.416 0.327 1.00 24.35 80 THR A CA 1
ATOM 625 C C . THR A 1 80 ? 45.166 45.892 0.186 1.00 26.71 80 THR A C 1
ATOM 626 O O . THR A 1 80 ? 45.147 46.398 -0.931 1.00 24.51 80 THR A O 1
ATOM 630 N N . ASP A 1 81 ? 45.503 46.576 1.282 1.00 27.12 81 ASP A N 1
ATOM 631 C CA . ASP A 1 81 ? 45.768 48.027 1.216 1.00 29.07 81 ASP A CA 1
ATOM 632 C C . ASP A 1 81 ? 47.030 48.378 0.403 1.00 28.28 81 ASP A C 1
ATOM 633 O O . ASP A 1 81 ? 47.172 49.512 -0.031 1.00 28.01 81 ASP A O 1
ATOM 638 N N . HIS A 1 82 ? 47.916 47.414 0.169 1.00 26.35 82 HIS A N 1
ATOM 639 C CA . HIS A 1 82 ? 49.089 47.647 -0.682 1.00 24.71 82 HIS A CA 1
ATOM 640 C C . HIS A 1 82 ? 48.740 47.740 -2.148 1.00 24.31 82 HIS A C 1
ATOM 641 O O . HIS A 1 82 ? 49.571 48.096 -2.943 1.00 24.68 82 HIS A O 1
ATOM 648 N N . ILE A 1 83 ? 47.524 47.377 -2.517 1.00 23.51 83 ILE A N 1
ATOM 649 C CA . ILE A 1 83 ? 47.056 47.519 -3.907 1.00 24.35 83 ILE A CA 1
ATOM 650 C C . ILE A 1 83 ? 46.099 48.697 -4.101 1.00 25.18 83 ILE A C 1
ATOM 651 O O . ILE A 1 83 ? 45.133 48.886 -3.340 1.00 23.90 83 ILE A O 1
ATOM 656 N N . ASP A 1 84 ? 46.317 49.423 -5.180 1.00 26.02 84 ASP A N 1
ATOM 657 C CA . ASP A 1 84 ? 45.441 50.530 -5.525 1.00 26.96 84 ASP A CA 1
ATOM 658 C C . ASP A 1 84 ? 44.300 49.915 -6.341 1.00 26.86 84 ASP A C 1
ATOM 659 O O . ASP A 1 84 ? 44.404 49.763 -7.567 1.00 25.46 84 ASP A O 1
ATOM 664 N N . LYS A 1 85 ? 43.269 49.453 -5.623 1.00 27.58 85 LYS A N 1
ATOM 665 C CA . LYS A 1 85 ? 42.267 48.582 -6.212 1.00 28.83 85 LYS A CA 1
ATOM 666 C C . LYS A 1 85 ? 41.428 49.366 -7.278 1.00 27.82 85 LYS A C 1
ATOM 667 O O . LYS A 1 85 ? 41.000 48.814 -8.277 1.00 25.37 85 LYS A O 1
ATOM 673 N N . GLU A 1 86 ? 41.210 50.644 -7.032 1.00 29.11 86 GLU A N 1
ATOM 674 C CA . GLU A 1 86 ? 40.366 51.481 -7.920 1.00 29.61 86 GLU A CA 1
ATOM 675 C C . GLU A 1 86 ? 41.080 51.654 -9.189 1.00 28.95 86 GLU A C 1
ATOM 676 O O . GLU A 1 86 ? 40.497 51.503 -10.234 1.00 28.95 86 GLU A O 1
ATOM 682 N N . TYR A 1 87 ? 42.384 51.918 -9.123 1.00 27.63 87 TYR A N 1
ATOM 683 C CA . TYR A 1 87 ? 43.119 52.064 -10.334 1.00 27.65 87 TYR A CA 1
ATOM 684 C C . TYR A 1 87 ? 43.259 50.725 -11.035 1.00 27.68 87 TYR A C 1
ATOM 685 O O . TYR A 1 87 ? 43.211 50.703 -12.257 1.00 27.80 87 TYR A O 1
ATOM 694 N N . ALA A 1 88 ? 43.483 49.626 -10.305 1.00 27.07 88 ALA A N 1
ATOM 695 C CA . ALA A 1 88 ? 43.558 48.304 -10.966 1.00 27.62 88 ALA A CA 1
ATOM 696 C C . ALA A 1 88 ? 42.285 47.957 -11.758 1.00 27.50 88 ALA A C 1
ATOM 697 O O . ALA A 1 88 ? 42.345 47.433 -12.849 1.00 27.02 88 ALA A O 1
ATOM 699 N N . LYS A 1 89 ? 41.142 48.254 -11.168 1.00 29.17 89 LYS A N 1
ATOM 700 C CA . LYS A 1 89 ? 39.838 48.042 -11.782 1.00 30.62 89 LYS A CA 1
ATOM 701 C C . LYS A 1 89 ? 39.733 48.887 -13.047 1.00 31.07 89 LYS A C 1
ATOM 702 O O . LYS A 1 89 ? 39.404 48.388 -14.101 1.00 29.36 89 LYS A O 1
ATOM 708 N N . GLU A 1 90 ? 40.080 50.169 -12.925 1.00 31.45 90 GLU A N 1
ATOM 709 C CA . GLU A 1 90 ? 40.136 51.071 -14.091 1.00 32.86 90 GLU A CA 1
ATOM 710 C C . GLU A 1 90 ? 40.955 50.447 -15.222 1.00 31.33 90 GLU A C 1
ATOM 711 O O . GLU A 1 90 ? 40.541 50.465 -16.374 1.00 31.72 90 GLU A O 1
ATOM 717 N N . LEU A 1 91 ? 42.075 49.784 -14.908 1.00 29.81 91 LEU A N 1
ATOM 718 C CA . LEU A 1 91 ? 42.865 49.162 -15.942 1.00 27.76 91 LEU A CA 1
ATOM 719 C C . LEU A 1 91 ? 42.355 47.783 -16.382 1.00 26.74 91 LEU A C 1
ATOM 720 O O . LEU A 1 91 ? 42.951 47.147 -17.280 1.00 26.98 91 LEU A O 1
ATOM 725 N N . GLY A 1 92 ? 41.323 47.290 -15.713 1.00 25.02 92 GLY A N 1
ATOM 726 C CA . GLY A 1 92 ? 40.749 45.994 -16.063 1.00 25.48 92 GLY A CA 1
ATOM 727 C C . GLY A 1 92 ? 41.399 44.742 -15.453 1.00 25.05 92 GLY A C 1
ATOM 728 O O . GLY A 1 92 ? 41.156 43.666 -15.953 1.00 27.55 92 GLY A O 1
ATOM 729 N N . PHE A 1 93 ? 42.246 44.883 -14.415 1.00 24.57 93 PHE A N 1
ATOM 730 C CA . PHE A 1 93 ? 42.931 43.750 -13.803 1.00 23.81 93 PHE A CA 1
ATOM 731 C C . PHE A 1 93 ? 41.974 42.926 -12.898 1.00 22.20 93 PHE A C 1
ATOM 732 O O . PHE A 1 93 ? 41.423 43.429 -11.877 1.00 22.75 93 PHE A O 1
ATOM 740 N N . PRO A 1 94 ? 41.792 41.682 -13.231 1.00 19.95 94 PRO A N 1
ATOM 741 C CA . PRO A 1 94 ? 41.128 40.775 -12.272 1.00 20.57 94 PRO A CA 1
ATOM 742 C C . PRO A 1 94 ? 42.098 40.493 -11.090 1.00 19.73 94 PRO A C 1
ATOM 743 O O . PRO A 1 94 ? 43.257 40.247 -11.390 1.00 20.55 94 PRO A O 1
ATOM 747 N N . MET A 1 95 ? 41.632 40.576 -9.847 1.00 18.59 95 MET A N 1
ATOM 748 C CA . MET A 1 95 ? 42.465 40.364 -8.658 1.00 21.58 95 MET A CA 1
ATOM 749 C C . MET A 1 95 ? 41.743 39.479 -7.609 1.00 20.91 95 MET A C 1
ATOM 750 O O . MET A 1 95 ? 40.517 39.438 -7.579 1.00 20.12 95 MET A O 1
ATOM 755 N N . ALA A 1 96 ? 42.531 38.799 -6.785 1.00 19.44 96 ALA A N 1
ATOM 756 C CA . ALA A 1 96 ? 42.028 37.919 -5.764 1.00 19.10 96 ALA A CA 1
ATOM 757 C C . ALA A 1 96 ? 42.932 37.997 -4.530 1.00 19.53 96 ALA A C 1
ATOM 758 O O . ALA A 1 96 ? 44.092 38.409 -4.642 1.00 21.27 96 ALA A O 1
ATOM 760 N N . PHE A 1 97 ? 42.366 37.661 -3.375 1.00 18.69 97 PHE A N 1
ATOM 761 C CA . PHE A 1 97 ? 43.097 37.691 -2.116 1.00 19.12 97 PHE A CA 1
ATOM 762 C C . PHE A 1 97 ? 42.742 36.412 -1.307 1.00 17.21 97 PHE A C 1
ATOM 763 O O . PHE A 1 97 ? 42.018 35.511 -1.784 1.00 17.60 97 PHE A O 1
ATOM 771 N N . VAL A 1 98 ? 43.188 36.393 -0.073 1.00 18.21 98 VAL A N 1
ATOM 772 C CA . VAL A 1 98 ? 43.065 35.188 0.811 1.00 18.97 98 VAL A CA 1
ATOM 773 C C . VAL A 1 98 ? 42.457 35.701 2.111 1.00 20.40 98 VAL A C 1
ATOM 774 O O . VAL A 1 98 ? 43.162 35.989 3.088 1.00 20.91 98 VAL A O 1
ATOM 778 N N . PRO A 1 99 ? 41.139 35.868 2.113 1.00 22.02 99 PRO A N 1
ATOM 779 C CA . PRO A 1 99 ? 40.462 36.361 3.315 1.00 23.48 99 PRO A CA 1
ATOM 780 C C . PRO A 1 99 ? 40.550 35.375 4.479 1.00 24.41 99 PRO A C 1
ATOM 781 O O . PRO A 1 99 ? 40.602 35.832 5.616 1.00 25.46 99 PRO A O 1
ATOM 785 N N . ARG A 1 100 ? 40.630 34.067 4.181 1.00 23.54 100 ARG A N 1
ATOM 786 C CA . ARG A 1 100 ? 40.580 33.038 5.212 1.00 24.93 100 ARG A CA 1
ATOM 787 C C . ARG A 1 100 ? 41.722 32.039 5.070 1.00 23.13 100 ARG A C 1
ATOM 788 O O . ARG A 1 100 ? 41.899 31.382 4.039 1.00 21.84 100 ARG A O 1
ATOM 796 N N . TYR A 1 101 ? 42.495 31.990 6.142 1.00 21.48 101 TYR A N 1
ATOM 797 C CA . TYR A 1 101 ? 43.576 31.044 6.333 1.00 20.92 101 TYR A CA 1
ATOM 798 C C . TYR A 1 101 ? 43.702 30.846 7.879 1.00 21.48 101 TYR A C 1
ATOM 799 O O . TYR A 1 101 ? 42.997 31.542 8.691 1.00 21.19 101 TYR A O 1
ATOM 808 N N . SER A 1 102 ? 44.555 29.907 8.258 1.00 21.12 102 SER A N 1
ATOM 809 C CA . SER A 1 102 ? 44.776 29.495 9.675 1.00 21.12 102 SER A CA 1
ATOM 810 C C . SER A 1 102 ? 44.510 30.615 10.679 1.00 21.77 102 SER A C 1
ATOM 811 O O . SER A 1 102 ? 45.325 31.510 10.848 1.00 21.08 102 SER A O 1
ATOM 814 N N . PRO A 1 103 ? 43.369 30.606 11.333 1.00 20.90 103 PRO A N 1
ATOM 815 C CA . PRO A 1 103 ? 43.191 31.566 12.412 1.00 19.72 103 PRO A CA 1
ATOM 816 C C . PRO A 1 103 ? 44.061 31.248 13.629 1.00 19.12 103 PRO A C 1
ATOM 817 O O . PRO A 1 103 ? 44.465 32.206 14.291 1.00 15.77 103 PRO A O 1
ATOM 821 N N . ASN A 1 104 ? 44.364 29.967 13.848 1.00 16.81 104 ASN A N 1
ATOM 822 C CA . ASN A 1 104 ? 45.181 29.543 14.974 1.00 17.52 104 ASN A CA 1
ATOM 823 C C . ASN A 1 104 ? 46.597 30.101 14.874 1.00 17.82 104 ASN A C 1
ATOM 824 O O . ASN A 1 104 ? 47.251 30.302 15.869 1.00 18.91 104 ASN A O 1
ATOM 829 N N . ALA A 1 105 ? 47.093 30.300 13.667 1.00 18.84 105 ALA A N 1
ATOM 830 C CA . ALA A 1 105 ? 48.455 30.848 13.517 1.00 18.49 105 ALA A CA 1
ATOM 831 C C . ALA A 1 105 ? 48.586 32.158 14.311 1.00 19.09 105 ALA A C 1
ATOM 832 O O . ALA A 1 105 ? 49.508 32.321 15.104 1.00 18.44 105 ALA A O 1
ATOM 834 N N . ILE A 1 106 ? 47.637 33.082 14.118 1.00 18.69 106 ILE A N 1
ATOM 835 C CA . ILE A 1 106 ? 47.669 34.378 14.836 1.00 18.41 106 ILE A CA 1
ATOM 836 C C . ILE A 1 106 ? 47.249 34.229 16.291 1.00 18.28 106 ILE A C 1
ATOM 837 O O . ILE A 1 106 ? 47.865 34.799 17.199 1.00 16.96 106 ILE A O 1
ATOM 842 N N . ALA A 1 107 ? 46.210 33.430 16.520 1.00 17.93 107 ALA A N 1
ATOM 843 C CA . ALA A 1 107 ? 45.693 33.300 17.849 1.00 17.28 107 ALA A CA 1
ATOM 844 C C . ALA A 1 107 ? 46.778 32.684 18.814 1.00 16.60 107 ALA A C 1
ATOM 845 O O . ALA A 1 107 ? 46.919 33.140 19.935 1.00 17.00 107 ALA A O 1
ATOM 847 N N . GLU A 1 108 ? 47.547 31.692 18.355 1.00 16.90 108 GLU A N 1
ATOM 848 C CA . GLU A 1 108 ? 48.519 31.024 19.205 1.00 16.17 108 GLU A CA 1
ATOM 849 C C . GLU A 1 108 ? 49.617 32.007 19.518 1.00 16.69 108 GLU A C 1
ATOM 850 O O . GLU A 1 108 ? 50.231 31.933 20.589 1.00 16.59 108 GLU A O 1
ATOM 856 N N . LEU A 1 109 ? 49.883 32.938 18.602 1.00 15.83 109 LEU A N 1
ATOM 857 C CA . LEU A 1 109 ? 50.941 33.907 18.884 1.00 15.71 109 LEU A CA 1
ATOM 858 C C . LEU A 1 109 ? 50.466 34.863 19.925 1.00 15.90 109 LEU A C 1
ATOM 859 O O . LEU A 1 109 ? 51.221 35.194 20.870 1.00 16.98 109 LEU A O 1
ATOM 864 N N . ALA A 1 110 ? 49.201 35.259 19.821 1.00 16.84 110 ALA A N 1
ATOM 865 C CA . ALA A 1 110 ? 48.596 36.111 20.848 1.00 17.41 110 ALA A CA 1
ATOM 866 C C . ALA A 1 110 ? 48.628 35.479 22.222 1.00 15.89 110 ALA A C 1
ATOM 867 O O . ALA A 1 110 ? 48.947 36.147 23.210 1.00 17.80 110 ALA A O 1
ATOM 869 N N . VAL A 1 111 ? 48.292 34.210 22.278 1.00 16.46 111 VAL A N 1
ATOM 870 C CA . VAL A 1 111 ? 48.267 33.457 23.495 1.00 15.89 111 VAL A CA 1
ATOM 871 C C . VAL A 1 111 ? 49.686 33.305 24.046 1.00 15.27 111 VAL A C 1
ATOM 872 O O . VAL A 1 111 ? 49.879 33.446 25.246 1.00 16.56 111 VAL A O 1
ATOM 876 N N . THR A 1 112 ? 50.669 33.038 23.188 1.00 14.90 112 THR A N 1
ATOM 877 C CA . THR A 1 112 ? 52.023 32.794 23.685 1.00 15.11 112 THR A CA 1
ATOM 878 C C . THR A 1 112 ? 52.587 34.111 24.272 1.00 18.05 112 THR A C 1
ATOM 879 O O . THR A 1 112 ? 53.197 34.129 25.354 1.00 17.48 112 THR A O 1
ATOM 883 N N . GLN A 1 113 ? 52.313 35.242 23.603 1.00 17.17 113 GLN A N 1
ATOM 884 C CA . GLN A 1 113 ? 52.734 36.542 24.148 1.00 16.90 113 GLN A CA 1
ATOM 885 C C . GLN A 1 113 ? 52.091 36.814 25.473 1.00 17.44 113 GLN A C 1
ATOM 886 O O . GLN A 1 113 ? 52.770 37.285 26.441 1.00 17.58 113 GLN A O 1
ATOM 892 N N . ALA A 1 114 ? 50.783 36.560 25.542 1.00 17.22 114 ALA A N 1
ATOM 893 C CA . ALA A 1 114 ? 50.052 36.850 26.737 1.00 17.23 114 ALA A CA 1
ATOM 894 C C . ALA A 1 114 ? 50.685 36.013 27.898 1.00 16.77 114 ALA A C 1
ATOM 895 O O . ALA A 1 114 ? 50.830 36.518 28.994 1.00 17.15 114 ALA A O 1
ATOM 897 N N . MET A 1 115 ? 50.988 34.739 27.648 1.00 16.51 115 MET A N 1
ATOM 898 C CA . MET A 1 115 ? 51.504 33.872 28.730 1.00 16.23 115 MET A CA 1
ATOM 899 C C . MET A 1 115 ? 52.933 34.328 29.114 1.00 16.28 115 MET A C 1
ATOM 900 O O . MET A 1 115 ? 53.328 34.250 30.265 1.00 15.08 115 MET A O 1
ATOM 905 N N . MET A 1 116 ? 53.724 34.720 28.129 1.00 16.58 116 MET A N 1
ATOM 906 C CA . MET A 1 116 ? 55.087 35.176 28.397 1.00 17.52 116 MET A CA 1
ATOM 907 C C . MET A 1 116 ? 55.080 36.363 29.349 1.00 17.89 116 MET A C 1
ATOM 908 O O . MET A 1 116 ? 56.022 36.570 30.184 1.00 15.77 116 MET A O 1
ATOM 913 N N . LEU A 1 117 ? 53.989 37.143 29.285 1.00 18.50 117 LEU A N 1
ATOM 914 C CA . LEU A 1 117 ? 53.819 38.244 30.164 1.00 17.83 117 LEU A CA 1
ATOM 915 C C . LEU A 1 117 ? 53.152 37.886 31.502 1.00 17.25 117 LEU A C 1
ATOM 916 O O . LEU A 1 117 ? 53.587 38.343 32.589 1.00 15.97 117 LEU A O 1
ATOM 921 N N . LEU A 1 118 ? 52.073 37.138 31.427 1.00 17.17 118 LEU A N 1
ATOM 922 C CA . LEU A 1 118 ? 51.325 36.761 32.604 1.00 18.04 118 LEU A CA 1
ATOM 923 C C . LEU A 1 118 ? 52.231 35.991 33.598 1.00 18.26 118 LEU A C 1
ATOM 924 O O . LEU A 1 118 ? 52.237 36.259 34.826 1.00 19.56 118 LEU A O 1
ATOM 929 N N . ARG A 1 119 ? 53.037 35.121 33.052 1.00 20.34 119 ARG A N 1
ATOM 930 C CA . ARG A 1 119 ? 53.856 34.238 33.893 1.00 18.36 119 ARG A CA 1
ATOM 931 C C . ARG A 1 119 ? 55.299 34.729 33.932 1.00 19.78 119 ARG A C 1
ATOM 932 O O . ARG A 1 119 ? 56.218 34.051 34.441 1.00 16.56 119 ARG A O 1
ATOM 940 N N . HIS A 1 120 ? 55.500 35.952 33.420 1.00 18.27 120 HIS A N 1
ATOM 941 C CA . HIS A 1 120 ? 56.771 36.618 33.533 1.00 17.93 120 HIS A CA 1
ATOM 942 C C . HIS A 1 120 ? 57.962 35.833 33.047 1.00 17.40 120 HIS A C 1
ATOM 943 O O . HIS A 1 120 ? 59.051 36.020 33.539 1.00 18.90 120 HIS A O 1
ATOM 950 N N . THR A 1 121 ? 57.796 35.002 32.019 1.00 18.82 121 THR A N 1
ATOM 951 C CA . THR A 1 121 ? 58.855 34.175 31.513 1.00 18.27 121 THR A CA 1
ATOM 952 C C . THR A 1 121 ? 59.812 34.909 30.596 1.00 18.88 121 THR A C 1
ATOM 953 O O . THR A 1 121 ? 60.962 34.549 30.528 1.00 19.22 121 THR A O 1
ATOM 957 N N . ALA A 1 122 ? 59.346 35.951 29.918 1.00 18.09 122 ALA A N 1
ATOM 958 C CA . ALA A 1 122 ? 60.241 36.816 29.142 1.00 19.27 122 ALA A CA 1
ATOM 959 C C . ALA A 1 122 ? 61.134 37.565 30.111 1.00 18.20 122 ALA A C 1
ATOM 960 O O . ALA A 1 122 ? 62.326 37.615 29.961 1.00 18.83 122 ALA A O 1
ATOM 962 N N . TYR A 1 123 ? 60.545 38.084 31.145 1.00 18.33 123 TYR A N 1
ATOM 963 C CA . TYR A 1 123 ? 61.329 38.820 32.116 1.00 20.00 123 TYR A CA 1
ATOM 964 C C . TYR A 1 123 ? 62.369 37.884 32.767 1.00 19.53 123 TYR A C 1
ATOM 965 O O . TYR A 1 123 ? 63.580 38.175 32.781 1.00 18.73 123 TYR A O 1
ATOM 974 N N . THR A 1 124 ? 61.902 36.748 33.218 1.00 18.19 124 THR A N 1
ATOM 975 C CA . THR A 1 124 ? 62.764 35.806 33.906 1.00 18.14 124 THR A CA 1
ATOM 976 C C . THR A 1 124 ? 63.906 35.316 33.054 1.00 18.99 124 THR A C 1
ATOM 977 O O . THR A 1 124 ? 65.060 35.377 33.501 1.00 19.43 124 THR A O 1
ATOM 981 N N . THR A 1 125 ? 63.615 34.816 31.858 1.00 19.84 125 THR A N 1
ATOM 982 C CA . THR A 1 125 ? 64.629 34.279 30.975 1.00 19.44 125 THR A CA 1
ATOM 983 C C . THR A 1 125 ? 65.539 35.340 30.421 1.00 20.48 125 THR A C 1
ATOM 984 O O . THR A 1 125 ? 66.689 34.996 30.122 1.00 20.41 125 THR A O 1
ATOM 988 N N . SER A 1 126 ? 65.062 36.576 30.282 1.00 20.20 126 SER A N 1
ATOM 989 C CA . SER A 1 126 ? 65.950 37.696 29.876 1.00 21.41 126 SER A CA 1
ATOM 990 C C . SER A 1 126 ? 67.045 37.887 30.935 1.00 21.12 126 SER A C 1
ATOM 991 O O . SER A 1 126 ? 68.176 38.266 30.598 1.00 21.63 126 SER A O 1
ATOM 994 N N . ARG A 1 127 ? 66.672 37.584 32.184 1.00 20.81 127 ARG A N 1
ATOM 995 C CA . ARG A 1 127 ? 67.585 37.657 33.344 1.00 21.74 127 ARG A CA 1
ATOM 996 C C . ARG A 1 127 ? 68.510 36.454 33.431 1.00 21.41 127 ARG A C 1
ATOM 997 O O . ARG A 1 127 ? 69.706 36.653 33.567 1.00 22.89 127 ARG A O 1
ATOM 1005 N N . THR A 1 128 ? 67.993 35.235 33.293 1.00 20.52 128 THR A N 1
ATOM 1006 C CA . THR A 1 128 ? 68.810 34.062 33.398 1.00 19.53 128 THR A CA 1
ATOM 1007 C C . THR A 1 128 ? 69.747 33.958 32.232 1.00 19.62 128 THR A C 1
ATOM 1008 O O . THR A 1 128 ? 70.840 33.416 32.387 1.00 18.95 128 THR A O 1
ATOM 1012 N N . ALA A 1 129 ? 69.360 34.489 31.077 1.00 18.72 129 ALA A N 1
ATOM 1013 C CA . ALA A 1 129 ? 70.283 34.539 29.957 1.00 19.14 129 ALA A CA 1
ATOM 1014 C C . ALA A 1 129 ? 71.564 35.304 30.344 1.00 19.03 129 ALA A C 1
ATOM 1015 O O . ALA A 1 129 ? 72.608 35.125 29.759 1.00 21.62 129 ALA A O 1
ATOM 1017 N N . LYS A 1 130 ? 71.438 36.202 31.268 1.00 21.67 130 LYS A N 1
ATOM 1018 C CA . LYS A 1 130 ? 72.535 37.007 31.781 1.00 23.10 130 LYS A CA 1
ATOM 1019 C C . LYS A 1 130 ? 73.144 36.500 33.109 1.00 24.66 130 LYS A C 1
ATOM 1020 O O . LYS A 1 130 ? 73.864 37.253 33.803 1.00 26.42 130 LYS A O 1
ATOM 1026 N N . LYS A 1 131 ? 72.849 35.242 33.447 1.00 24.70 131 LYS A N 1
ATOM 1027 C CA . LYS A 1 131 ? 73.220 34.636 34.721 1.00 24.09 131 LYS A CA 1
ATOM 1028 C C . LYS A 1 131 ? 72.668 35.299 35.962 1.00 24.18 131 LYS A C 1
ATOM 1029 O O . LYS A 1 131 ? 73.217 35.123 37.035 1.00 23.98 131 LYS A O 1
ATOM 1035 N N . ASN A 1 132 ? 71.535 35.994 35.850 1.00 21.63 132 ASN A N 1
ATOM 1036 C CA . ASN A 1 132 ? 70.859 36.512 36.992 1.00 21.91 132 ASN A CA 1
ATOM 1037 C C . ASN A 1 132 ? 69.697 35.571 37.303 1.00 21.86 132 ASN A C 1
ATOM 1038 O O . ASN A 1 132 ? 68.651 35.594 36.623 1.00 21.05 132 ASN A O 1
ATOM 1043 N N . PHE A 1 133 ? 69.895 34.725 38.312 1.00 21.01 133 PHE A N 1
ATOM 1044 C CA . PHE A 1 133 ? 68.883 33.755 38.739 1.00 22.23 133 PHE A CA 1
ATOM 1045 C C . PHE A 1 133 ? 68.129 34.188 39.960 1.00 22.84 133 PHE A C 1
ATOM 1046 O O . PHE A 1 133 ? 67.507 33.383 40.608 1.00 22.87 133 PHE A O 1
ATOM 1054 N N . LYS A 1 134 ? 68.134 35.472 40.279 1.00 24.37 134 LYS A N 1
ATOM 1055 C CA . LYS A 1 134 ? 67.405 35.947 41.448 1.00 25.13 134 LYS A CA 1
ATOM 1056 C C . LYS A 1 134 ? 65.879 35.963 41.199 1.00 24.45 134 LYS A C 1
ATOM 1057 O O . LYS A 1 134 ? 65.402 36.138 40.069 1.00 25.11 134 LYS A O 1
ATOM 1063 N N . VAL A 1 135 ? 65.128 35.828 42.271 1.00 21.61 135 VAL A N 1
ATOM 1064 C CA . VAL A 1 135 ? 63.696 35.789 42.193 1.00 21.70 135 VAL A CA 1
ATOM 1065 C C . VAL A 1 135 ? 63.219 37.049 42.806 1.00 21.67 135 VAL A C 1
ATOM 1066 O O . VAL A 1 135 ? 63.557 37.313 43.960 1.00 22.75 135 VAL A O 1
ATOM 1070 N N . ASP A 1 136 ? 62.351 37.803 42.104 1.00 20.28 136 ASP A N 1
ATOM 1071 C CA . ASP A 1 136 ? 61.872 39.047 42.642 1.00 19.39 136 ASP A CA 1
ATOM 1072 C C . ASP A 1 136 ? 60.366 39.058 42.708 1.00 19.42 136 ASP A C 1
ATOM 1073 O O . ASP A 1 136 ? 59.681 38.073 42.383 1.00 21.57 136 ASP A O 1
ATOM 1078 N N . ALA A 1 137 ? 59.813 40.117 43.214 1.00 19.46 137 ALA A N 1
ATOM 1079 C CA . ALA A 1 137 ? 58.394 40.191 43.402 1.00 19.96 137 ALA A CA 1
ATOM 1080 C C . ALA A 1 137 ? 57.610 40.256 42.044 1.00 20.39 137 ALA A C 1
ATOM 1081 O O . ALA A 1 137 ? 56.520 39.670 41.904 1.00 19.67 137 ALA A O 1
ATOM 1083 N N . PHE A 1 138 ? 58.158 41.000 41.079 1.00 19.23 138 PHE A N 1
ATOM 1084 C CA . PHE A 1 138 ? 57.502 41.145 39.770 1.00 19.55 138 PHE A CA 1
ATOM 1085 C C . PHE A 1 138 ? 57.284 39.795 39.112 1.00 20.13 138 PHE A C 1
ATOM 1086 O O . PHE A 1 138 ? 56.290 39.566 38.458 1.00 18.68 138 PHE A O 1
ATOM 1094 N N . MET A 1 139 ? 58.210 38.886 39.362 1.00 21.77 139 MET A N 1
ATOM 1095 C CA . MET A 1 139 ? 58.107 37.515 38.892 1.00 21.90 139 MET A CA 1
ATOM 1096 C C . MET A 1 139 ? 56.951 36.674 39.433 1.00 20.54 139 MET A C 1
ATOM 1097 O O . MET A 1 139 ? 56.621 35.701 38.821 1.00 19.98 139 MET A O 1
ATOM 1102 N N . PHE A 1 140 ? 56.345 37.081 40.533 1.00 20.81 140 PHE A N 1
ATOM 1103 C CA . PHE A 1 140 ? 55.249 36.367 41.124 1.00 20.03 140 PHE A CA 1
ATOM 1104 C C . PHE A 1 140 ? 54.044 36.465 40.201 1.00 21.01 140 PHE A C 1
ATOM 1105 O O . PHE A 1 140 ? 53.724 37.551 39.726 1.00 21.65 140 PHE A O 1
ATOM 1113 N N . SER A 1 141 ? 53.372 35.353 39.922 1.00 19.48 141 SER A N 1
ATOM 1114 C CA . SER A 1 141 ? 52.376 35.366 38.851 1.00 19.41 141 SER A CA 1
ATOM 1115 C C . SER A 1 141 ? 50.999 34.799 39.249 1.00 18.32 141 SER A C 1
ATOM 1116 O O . SER A 1 141 ? 50.866 34.002 40.142 1.00 16.05 141 SER A O 1
ATOM 1119 N N . LYS A 1 142 ? 50.003 35.157 38.455 1.00 18.38 142 LYS A N 1
ATOM 1120 C CA . LYS A 1 142 ? 48.723 34.509 38.446 1.00 18.62 142 LYS A CA 1
ATOM 1121 C C . LYS A 1 142 ? 48.796 33.317 37.532 1.00 17.40 142 LYS A C 1
ATOM 1122 O O . LYS A 1 142 ? 49.709 33.179 36.700 1.00 18.29 142 LYS A O 1
ATOM 1128 N N . GLU A 1 143 ? 47.790 32.481 37.680 1.00 18.28 143 GLU A N 1
ATOM 1129 C CA . GLU A 1 143 ? 47.493 31.381 36.793 1.00 17.31 143 GLU A CA 1
ATOM 1130 C C . GLU A 1 143 ? 46.395 31.778 35.845 1.00 18.38 143 GLU A C 1
ATOM 1131 O O . GLU A 1 143 ? 45.369 32.344 36.263 1.00 19.24 143 GLU A O 1
ATOM 1137 N N . VAL A 1 144 ? 46.550 31.436 34.576 1.00 18.11 144 VAL A N 1
ATOM 1138 C CA . VAL A 1 144 ? 45.570 31.855 33.572 1.00 18.29 144 VAL A CA 1
ATOM 1139 C C . VAL A 1 144 ? 44.225 31.191 33.820 1.00 18.21 144 VAL A C 1
ATOM 1140 O O . VAL A 1 144 ? 43.176 31.801 33.572 1.00 16.46 144 VAL A O 1
ATOM 1144 N N . ARG A 1 145 ? 44.224 29.997 34.432 1.00 17.68 145 ARG A N 1
ATOM 1145 C CA . ARG A 1 145 ? 42.982 29.427 34.816 1.00 18.66 145 ARG A CA 1
ATOM 1146 C C . ARG A 1 145 ? 42.188 30.242 35.862 1.00 19.26 145 ARG A C 1
ATOM 1147 O O . ARG A 1 145 ? 41.013 30.011 36.062 1.00 19.02 145 ARG A O 1
ATOM 1155 N N . ASN A 1 146 ? 42.849 31.116 36.605 1.00 19.63 146 ASN A N 1
ATOM 1156 C CA . ASN A 1 146 ? 42.185 31.988 37.541 1.00 21.03 146 ASN A CA 1
ATOM 1157 C C . ASN A 1 146 ? 41.929 33.386 36.973 1.00 21.97 146 ASN A C 1
ATOM 1158 O O . ASN A 1 146 ? 41.494 34.280 37.701 1.00 22.37 146 ASN A O 1
ATOM 1163 N N . CYS A 1 147 ? 42.233 33.598 35.702 1.00 21.19 147 CYS A N 1
ATOM 1164 C CA . CYS A 1 147 ? 42.057 34.899 35.100 1.00 19.96 147 CYS A CA 1
ATOM 1165 C C . CYS A 1 147 ? 40.774 34.989 34.288 1.00 19.53 147 CYS A C 1
ATOM 1166 O O . CYS A 1 147 ? 40.241 33.983 33.838 1.00 17.34 147 CYS A O 1
ATOM 1169 N N . THR A 1 148 ? 40.325 36.222 34.103 1.00 18.69 148 THR A N 1
ATOM 1170 C CA . THR A 1 148 ? 39.429 36.614 33.060 1.00 20.05 148 THR A CA 1
ATOM 1171 C C . THR A 1 148 ? 40.243 37.109 31.900 1.00 19.32 148 THR A C 1
ATOM 1172 O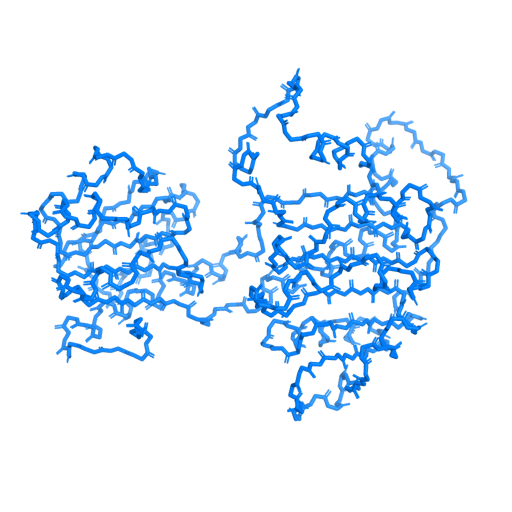 O . THR A 1 148 ? 41.078 37.976 32.058 1.00 18.54 148 THR A O 1
ATOM 1176 N N . VAL A 1 149 ? 39.977 36.545 30.722 1.00 19.94 149 VAL A N 1
ATOM 1177 C CA . VAL A 1 149 ? 40.572 36.994 29.492 1.00 19.78 149 VAL A CA 1
ATOM 1178 C C . VAL A 1 149 ? 39.545 37.657 28.644 1.00 20.54 149 VAL A C 1
ATOM 1179 O O . VAL A 1 149 ? 38.429 37.136 28.500 1.00 20.62 149 VAL A O 1
ATOM 1183 N N . GLY A 1 150 ? 39.915 38.799 28.076 1.00 20.57 150 GLY A N 1
ATOM 1184 C CA . GLY A 1 150 ? 39.059 39.613 27.237 1.00 20.61 150 GLY A CA 1
ATOM 1185 C C . GLY A 1 150 ? 39.473 39.657 25.804 1.00 20.14 150 GLY A C 1
ATOM 1186 O O . GLY A 1 150 ? 40.620 39.901 25.502 1.00 20.09 150 GLY A O 1
ATOM 1187 N N . VAL A 1 151 ? 38.545 39.327 24.893 1.00 19.23 151 VAL A N 1
ATOM 1188 C CA . VAL A 1 151 ? 38.829 39.332 23.493 1.00 18.29 151 VAL A CA 1
ATOM 1189 C C . VAL A 1 151 ? 38.045 40.483 22.861 1.00 19.61 151 VAL A C 1
ATOM 1190 O O . VAL A 1 151 ? 36.8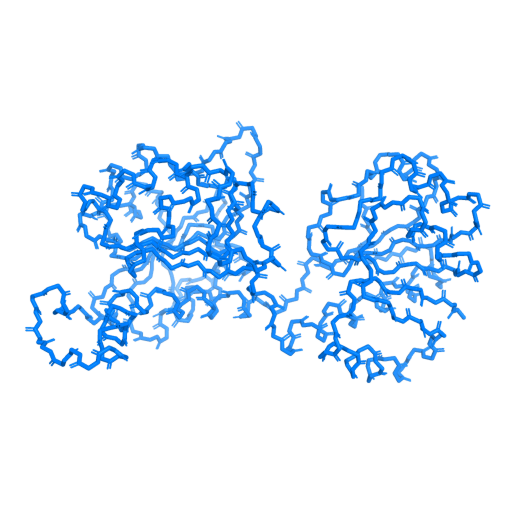23 40.552 23.007 1.00 21.16 151 VAL A O 1
ATOM 1194 N N . VAL A 1 152 ? 38.764 41.449 22.305 1.00 20.52 152 VAL A N 1
ATOM 1195 C CA . VAL A 1 152 ? 38.156 42.594 21.644 1.00 21.98 152 VAL A CA 1
ATOM 1196 C C . VAL A 1 152 ? 38.164 42.372 20.148 1.00 21.14 152 VAL A C 1
ATOM 1197 O O . VAL A 1 152 ? 39.182 42.513 19.491 1.00 21.48 152 VAL A O 1
ATOM 1201 N N . GLY A 1 153 ? 37.007 41.976 19.626 1.00 20.84 153 GLY A N 1
ATOM 1202 C CA . GLY A 1 153 ? 36.885 41.558 18.235 1.00 21.64 153 GLY A CA 1
ATOM 1203 C C . GLY A 1 153 ? 36.713 40.037 18.138 1.00 22.09 153 GLY A C 1
ATOM 1204 O O . GLY A 1 153 ? 37.680 39.342 18.294 1.00 22.52 153 GLY A O 1
ATOM 1205 N N . LEU A 1 154 ? 35.492 39.553 17.871 1.00 22.69 154 LEU A N 1
ATOM 1206 C CA . LEU A 1 154 ? 35.162 38.140 17.899 1.00 23.02 154 LEU A CA 1
ATOM 1207 C C . LEU A 1 154 ? 34.888 37.640 16.510 1.00 23.25 154 LEU A C 1
ATOM 1208 O O . LEU A 1 154 ? 33.918 36.946 16.270 1.00 24.56 154 LEU A O 1
ATOM 1213 N N . GLY A 1 155 ? 35.771 38.004 15.588 1.00 24.35 155 GLY A N 1
ATOM 1214 C CA . GLY A 1 155 ? 35.855 37.436 14.244 1.00 23.72 155 GLY A CA 1
ATOM 1215 C C . GLY A 1 155 ? 36.463 36.069 14.334 1.00 23.47 155 GLY A C 1
ATOM 1216 O O . GLY A 1 155 ? 36.529 35.518 15.428 1.00 21.83 155 GLY A O 1
ATOM 1217 N N . ARG A 1 156 ? 36.885 35.522 13.196 1.00 22.60 156 ARG A N 1
ATOM 1218 C CA . ARG A 1 156 ? 37.454 34.166 13.111 1.00 24.8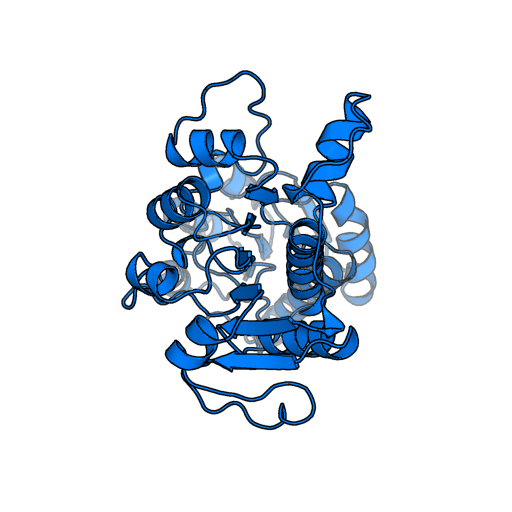2 156 ARG A CA 1
ATOM 1219 C C . ARG A 1 156 ? 38.662 34.021 14.085 1.00 22.78 156 ARG A C 1
ATOM 1220 O O . ARG A 1 156 ? 38.779 33.037 14.801 1.00 21.69 156 ARG A O 1
ATOM 1228 N N . ILE A 1 157 ? 39.576 34.970 14.040 1.00 21.08 157 ILE A N 1
ATOM 1229 C CA . ILE A 1 157 ? 40.783 34.870 14.868 1.00 20.82 157 ILE A CA 1
ATOM 1230 C C . ILE A 1 157 ? 40.452 34.974 16.352 1.00 20.15 157 ILE A C 1
ATOM 1231 O O . ILE A 1 157 ? 40.908 34.183 17.155 1.00 20.30 157 ILE A O 1
ATOM 1236 N N . GLY A 1 158 ? 39.689 36.000 16.700 1.00 20.73 158 GLY A N 1
ATOM 1237 C CA . GLY A 1 158 ? 39.206 36.271 18.040 1.00 20.96 158 GLY A CA 1
ATOM 1238 C C . GLY A 1 158 ? 38.477 35.123 18.680 1.00 21.04 158 GLY A C 1
ATOM 1239 O O . GLY A 1 158 ? 38.741 34.770 19.836 1.00 21.01 158 GLY A O 1
ATOM 1240 N N . ARG A 1 159 ? 37.588 34.485 17.945 1.00 20.53 159 ARG A N 1
ATOM 1241 C CA . ARG A 1 159 ? 36.904 33.299 18.455 1.00 20.93 159 ARG A CA 1
ATOM 1242 C C . ARG A 1 159 ? 37.886 32.172 18.740 1.00 20.47 159 ARG A C 1
ATOM 1243 O O . ARG A 1 159 ? 37.788 31.502 19.766 1.00 21.24 159 ARG A O 1
ATOM 1251 N N . VAL A 1 160 ? 38.862 31.983 17.865 1.00 19.95 160 VAL A N 1
ATOM 1252 C CA . VAL A 1 160 ? 39.845 30.905 18.104 1.00 19.94 160 VAL A CA 1
ATOM 1253 C C . VAL A 1 160 ? 40.730 31.251 19.322 1.00 19.58 160 VAL A C 1
ATOM 1254 O O . VAL A 1 160 ? 41.027 30.359 20.141 1.00 18.80 160 VAL A O 1
ATOM 1258 N N . ALA A 1 161 ? 41.085 32.523 19.487 1.00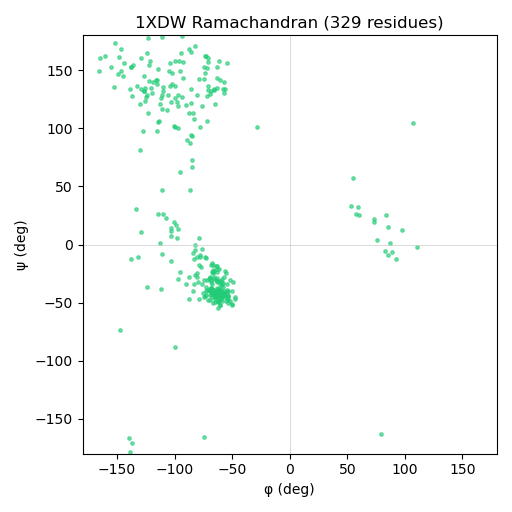 18.65 161 ALA A N 1
ATOM 1259 C CA . ALA A 1 161 ? 41.814 32.954 20.677 1.00 18.69 161 ALA A CA 1
ATOM 1260 C C . ALA A 1 161 ? 41.021 32.677 21.939 1.00 19.90 161 ALA A C 1
ATOM 1261 O O . ALA A 1 161 ? 41.563 32.118 22.919 1.00 18.11 161 ALA A O 1
ATOM 1263 N N . ALA A 1 162 ? 39.730 33.031 21.926 1.00 18.96 162 ALA A N 1
ATOM 1264 C CA . ALA A 1 162 ? 38.839 32.709 23.035 1.00 19.51 162 ALA A CA 1
ATOM 1265 C C . ALA A 1 162 ? 38.779 31.224 23.296 1.00 18.20 162 ALA A C 1
ATOM 1266 O O . ALA A 1 162 ? 38.827 30.795 24.440 1.00 19.93 162 ALA A O 1
ATOM 1268 N N . GLN A 1 163 ? 38.704 30.418 22.267 1.00 17.60 163 GLN A N 1
ATOM 1269 C CA . GLN A 1 163 ? 38.637 28.958 22.456 1.00 18.63 163 GLN A CA 1
ATOM 1270 C C . GLN A 1 163 ? 39.914 28.451 23.120 1.00 19.14 163 GLN A C 1
ATOM 1271 O O . GLN A 1 163 ? 39.929 27.605 24.036 1.00 17.45 163 GLN A O 1
ATOM 1277 N N . ILE A 1 164 ? 41.031 28.956 22.640 1.00 19.62 164 ILE A N 1
ATOM 1278 C CA . ILE A 1 164 ? 42.293 28.510 23.182 1.00 18.29 164 ILE A CA 1
ATOM 1279 C C . ILE A 1 164 ? 42.449 28.914 24.661 1.00 18.60 164 ILE A C 1
ATOM 1280 O O . ILE A 1 164 ? 42.804 28.064 25.481 1.00 18.75 164 ILE A O 1
ATOM 1285 N N . PHE A 1 165 ? 42.159 30.157 25.023 1.00 18.84 165 PHE A N 1
ATOM 1286 C CA . PHE A 1 165 ? 42.283 30.592 26.386 1.00 17.66 165 PHE A CA 1
ATOM 1287 C C . PHE A 1 165 ? 41.311 29.831 27.272 1.00 17.85 165 PHE A C 1
ATOM 1288 O O . PHE A 1 165 ? 41.631 29.495 28.419 1.00 14.83 165 PHE A O 1
ATOM 1296 N N . HIS A 1 166 ? 40.087 29.607 26.775 1.00 17.62 166 HIS A N 1
ATOM 1297 C CA . HIS A 1 166 ? 39.090 28.791 27.485 1.00 16.35 166 HIS A CA 1
ATOM 1298 C C . HIS A 1 166 ? 39.604 27.394 27.710 1.00 18.18 166 HIS A C 1
ATOM 1299 O O . HIS A 1 166 ? 39.454 26.835 28.785 1.00 18.49 166 HIS A O 1
ATOM 1306 N N . GLY A 1 167 ? 40.241 26.824 26.702 1.00 18.69 167 GLY A N 1
ATOM 1307 C CA . GLY A 1 167 ? 40.791 25.502 26.849 1.00 19.70 167 GLY A CA 1
ATOM 1308 C C . GLY A 1 167 ? 41.909 25.398 27.837 1.00 19.06 167 GLY A C 1
ATOM 1309 O O . GLY A 1 167 ? 42.085 24.354 28.403 1.00 18.60 167 GLY A O 1
ATOM 1310 N N . MET A 1 168 ? 42.593 26.511 28.123 1.00 18.93 168 MET A N 1
ATOM 1311 C CA . MET A 1 168 ? 43.660 26.514 29.129 1.00 19.32 168 MET A CA 1
ATOM 1312 C C . MET A 1 168 ? 43.068 26.707 30.544 1.00 18.95 168 MET A C 1
ATOM 1313 O O . MET A 1 168 ? 43.777 26.692 31.537 1.00 17.99 168 MET A O 1
ATOM 1318 N N . GLY A 1 169 ? 41.778 26.975 30.612 1.00 19.00 169 GLY A N 1
ATOM 1319 C CA . GLY A 1 169 ? 41.085 27.149 31.878 1.00 18.78 169 GLY A CA 1
ATOM 1320 C C . GLY A 1 169 ? 40.622 28.544 32.200 1.00 19.37 169 GLY A C 1
ATOM 1321 O O . GLY A 1 169 ? 40.008 28.724 33.235 1.00 19.58 169 GLY A O 1
ATOM 1322 N N . ALA A 1 170 ? 40.892 29.550 31.362 1.00 18.05 170 ALA A N 1
ATOM 1323 C CA . ALA A 1 170 ? 40.441 30.900 31.693 1.00 18.58 170 ALA A CA 1
ATOM 1324 C C . ALA A 1 170 ? 38.958 31.060 31.572 1.0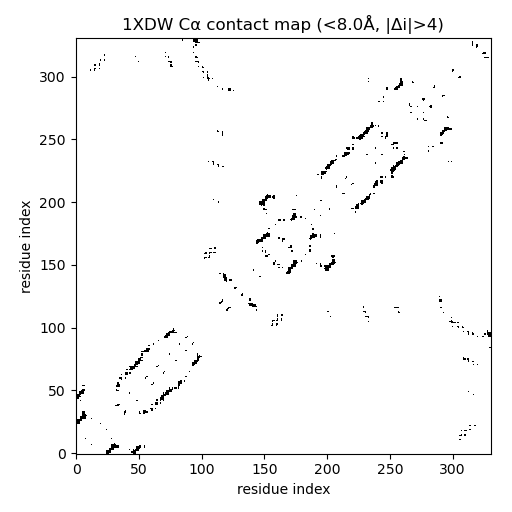0 19.81 170 ALA A C 1
ATOM 1325 O O . ALA A 1 170 ? 38.301 30.408 30.771 1.00 18.94 170 ALA A O 1
ATOM 1327 N N . THR A 1 171 ? 38.476 32.074 32.221 1.00 20.17 171 THR A N 1
ATOM 1328 C CA . THR A 1 171 ? 37.141 32.590 31.949 1.00 22.11 171 THR A CA 1
ATOM 1329 C C . THR A 1 171 ? 37.285 33.646 30.883 1.00 20.95 171 THR A C 1
ATOM 1330 O O . THR A 1 171 ? 37.961 34.642 31.096 1.00 21.72 171 THR A O 1
ATOM 1334 N N . VAL A 1 172 ? 36.616 33.445 29.742 1.00 21.68 172 VAL A N 1
ATOM 1335 C CA . VAL A 1 172 ? 36.741 34.360 28.615 1.00 20.76 172 VAL A CA 1
ATOM 1336 C C . VAL A 1 172 ? 35.494 35.162 28.372 1.00 21.77 172 VAL A C 1
ATOM 1337 O O . VAL A 1 172 ? 34.335 34.639 28.350 1.00 20.14 172 VAL A O 1
ATOM 1341 N N . ILE A 1 173 ? 35.719 36.450 28.215 1.00 21.22 173 ILE A N 1
ATOM 1342 C CA . ILE A 1 173 ? 34.642 37.326 27.768 1.00 21.83 173 ILE A CA 1
ATOM 1343 C C . ILE A 1 173 ? 35.113 38.037 26.543 1.00 21.39 173 ILE A C 1
ATOM 1344 O O . ILE A 1 173 ? 36.311 38.061 26.254 1.00 20.77 173 ILE A O 1
ATOM 1349 N N . GLY A 1 174 ? 34.176 38.642 25.806 1.00 20.84 174 GLY A N 1
ATOM 1350 C CA . GLY A 1 174 ? 34.546 39.345 24.621 1.00 21.72 174 GLY A CA 1
ATOM 1351 C C . GLY A 1 174 ? 33.556 40.350 24.095 1.00 21.83 174 GLY A C 1
ATOM 1352 O O . GLY A 1 174 ? 32.366 40.274 24.418 1.00 24.01 174 GLY A O 1
ATOM 1353 N N . GLU A 1 175 ? 34.053 41.228 23.237 1.00 23.29 175 GLU A N 1
ATOM 1354 C CA . GLU A 1 175 ? 33.273 42.331 22.684 1.00 23.91 175 GLU A CA 1
ATOM 1355 C C . GLU A 1 175 ? 33.356 42.297 21.143 1.00 23.53 175 GLU A C 1
ATOM 1356 O O . GLU A 1 175 ? 34.347 41.918 20.550 1.00 21.57 175 GLU A O 1
ATOM 1362 N N . ASP A 1 176 ? 32.268 42.668 20.483 1.00 23.65 176 ASP A N 1
ATOM 1363 C CA . ASP A 1 176 ? 32.268 42.845 19.056 1.00 23.59 176 ASP A CA 1
ATOM 1364 C C . ASP A 1 176 ? 31.122 43.834 18.711 1.00 25.99 176 ASP A C 1
ATOM 1365 O O . ASP A 1 176 ? 30.096 43.928 19.426 1.00 26.09 176 ASP A O 1
ATOM 1370 N N . VAL A 1 177 ? 31.300 44.539 17.610 1.00 27.30 177 VAL A N 1
ATOM 1371 C CA . VAL A 1 177 ? 30.257 45.447 17.132 1.00 30.43 177 VAL A CA 1
ATOM 1372 C C . VAL A 1 177 ? 28.901 44.716 16.853 1.00 31.06 177 VAL A C 1
ATOM 1373 O O . VAL A 1 177 ? 27.849 45.261 17.144 1.00 31.81 177 VAL A O 1
ATOM 1377 N N . PHE A 1 178 ? 28.978 43.471 16.392 1.00 31.38 178 PHE A N 1
ATOM 1378 C CA . PHE A 1 178 ? 27.822 42.601 16.142 1.00 33.40 178 PHE A CA 1
ATOM 1379 C C . PHE A 1 178 ? 27.603 41.502 17.198 1.00 33.23 178 PHE A C 1
ATOM 1380 O O . PHE A 1 178 ? 28.549 41.070 17.885 1.00 30.74 178 PHE A O 1
ATOM 1388 N N . GLU A 1 179 ? 26.353 41.041 17.298 1.00 32.59 179 GLU A N 1
ATOM 1389 C CA . GLU A 1 179 ? 26.036 39.840 18.065 1.00 33.48 179 GLU A CA 1
ATOM 1390 C C . GLU A 1 179 ? 26.702 38.621 17.418 1.00 32.58 179 GLU A C 1
ATOM 1391 O O . GLU A 1 179 ? 26.489 38.346 16.240 1.00 31.59 179 GLU A O 1
ATOM 1397 N N . ILE A 1 180 ? 27.553 37.935 18.190 1.00 30.45 180 ILE A N 1
ATOM 1398 C CA . ILE A 1 180 ? 28.294 36.785 17.689 1.00 30.58 180 ILE A CA 1
ATOM 1399 C C . ILE A 1 180 ? 27.639 35.562 18.314 1.00 31.33 180 ILE A C 1
ATOM 1400 O O . ILE A 1 180 ? 27.646 35.373 19.542 1.00 28.50 180 ILE A O 1
ATOM 1405 N N . LYS A 1 181 ? 27.058 34.737 17.450 1.00 32.79 181 LYS A N 1
ATOM 1406 C CA . LYS A 1 181 ? 26.268 33.595 17.914 1.00 34.68 181 LYS A CA 1
ATOM 1407 C C . LYS A 1 181 ? 27.152 32.336 17.916 1.00 34.48 181 LYS A C 1
ATOM 1408 O O . LYS A 1 181 ? 28.145 32.280 17.217 1.00 35.68 181 LYS A O 1
ATOM 1414 N N . GLY A 1 182 ? 26.760 31.338 18.701 1.00 36.26 182 GLY A N 1
ATOM 1415 C CA . GLY A 1 182 ? 27.481 30.057 18.814 1.00 36.72 182 GLY A CA 1
ATOM 1416 C C . GLY A 1 182 ? 28.827 30.008 19.587 1.00 36.75 182 GLY A C 1
ATOM 1417 O O . GLY A 1 182 ? 29.670 29.080 19.369 1.00 36.95 182 GLY A O 1
ATOM 1418 N N . ILE A 1 183 ? 29.046 30.984 20.480 1.00 33.88 183 ILE A N 1
ATOM 1419 C CA . ILE A 1 183 ? 30.316 31.050 21.204 1.00 32.15 183 ILE A CA 1
ATOM 1420 C C . ILE A 1 183 ? 30.175 30.729 22.676 1.00 31.54 183 ILE A C 1
ATOM 1421 O O . ILE A 1 183 ? 31.193 30.672 23.418 1.00 27.26 183 ILE A O 1
ATOM 1426 N N . GLU A 1 184 ? 28.916 30.618 23.100 1.00 31.29 184 GLU A N 1
ATOM 1427 C CA . GLU A 1 184 ? 28.510 30.478 24.490 1.00 33.23 184 GLU A CA 1
ATOM 1428 C C . GLU A 1 184 ? 29.250 29.399 25.329 1.00 31.78 184 GLU A C 1
ATOM 1429 O O . GLU A 1 184 ? 29.462 29.582 26.497 1.00 32.24 184 GLU A O 1
ATOM 1435 N N . ASP A 1 185 ? 29.669 28.314 24.718 1.00 32.41 185 ASP A N 1
ATOM 1436 C CA . ASP A 1 185 ? 30.471 27.292 25.394 1.00 32.34 185 ASP A CA 1
ATOM 1437 C C . ASP A 1 185 ? 31.888 27.738 25.799 1.00 29.74 185 ASP A C 1
ATOM 1438 O O . ASP A 1 185 ? 32.553 27.024 26.563 1.00 29.85 185 ASP A O 1
ATOM 1443 N N . TYR A 1 186 ? 32.374 28.850 25.246 1.00 26.25 186 TYR A N 1
ATOM 1444 C CA . TYR A 1 186 ? 33.770 29.238 25.480 1.00 24.48 186 TYR A CA 1
ATOM 1445 C C . TYR A 1 186 ? 33.961 30.740 25.731 1.00 24.42 186 TYR A C 1
ATOM 1446 O O . TYR A 1 186 ? 35.014 31.179 26.144 1.00 22.17 186 TYR A O 1
ATOM 1455 N N . CYS A 1 187 ? 32.940 31.541 25.475 1.00 22.39 187 CYS A N 1
ATOM 1456 C CA . CYS A 1 187 ? 33.080 32.979 25.594 1.00 24.33 187 CYS A CA 1
ATOM 1457 C C . CYS A 1 187 ? 31.708 33.574 25.928 1.00 23.94 187 CYS A C 1
ATOM 1458 O O . CYS A 1 187 ? 30.748 33.210 25.303 1.00 24.08 187 CYS A O 1
ATOM 1461 N N . THR A 1 188 ? 31.647 34.488 26.870 1.00 24.03 188 THR A N 1
ATOM 1462 C CA . THR A 1 188 ? 30.477 35.359 27.047 1.00 24.15 188 THR A CA 1
ATOM 1463 C C . THR A 1 188 ? 30.663 36.757 26.379 1.00 23.70 188 THR A C 1
ATOM 1464 O O . THR A 1 188 ? 31.601 37.502 26.662 1.00 22.98 188 THR A O 1
ATOM 1468 N N . GLN A 1 189 ? 29.763 37.118 25.478 1.00 22.74 189 GLN A N 1
ATOM 1469 C CA . GLN A 1 189 ? 29.865 38.401 24.808 1.00 23.61 189 GLN A CA 1
ATOM 1470 C C . GLN A 1 189 ? 29.321 39.473 25.710 1.00 23.91 189 GLN A C 1
ATOM 1471 O O . GLN A 1 189 ? 28.231 39.365 26.232 1.00 21.62 189 GLN A O 1
ATOM 1477 N N . VAL A 1 190 ? 30.117 40.532 25.910 1.00 24.60 190 VAL A N 1
ATOM 1478 C CA . VAL A 1 190 ? 29.709 41.609 26.811 1.00 24.20 190 VAL A CA 1
ATOM 1479 C C . VAL A 1 190 ? 30.075 42.956 26.213 1.00 23.76 190 VAL A C 1
ATOM 1480 O O . VAL A 1 190 ? 30.635 43.032 25.128 1.00 24.91 190 VAL A O 1
ATOM 1484 N N . SER A 1 191 ? 29.801 44.041 26.927 1.00 24.72 191 SER A N 1
ATOM 1485 C CA . SER A 1 191 ? 30.218 45.355 26.453 1.00 24.29 191 SER A CA 1
ATOM 1486 C C . SER A 1 191 ? 31.754 45.578 26.543 1.00 25.21 191 SER A C 1
ATOM 1487 O O . SER A 1 191 ? 32.402 44.941 27.331 1.00 22.99 191 SER A O 1
ATOM 1490 N N . LEU A 1 192 ? 32.300 46.493 25.751 1.00 24.84 192 LEU A N 1
ATOM 1491 C CA . LEU A 1 192 ? 33.704 46.900 25.902 1.00 27.78 192 LEU A CA 1
ATOM 1492 C C . LEU A 1 192 ? 34.020 47.346 27.347 1.00 28.71 192 LEU A C 1
ATOM 1493 O O . LEU A 1 192 ? 35.080 46.972 27.931 1.00 28.13 192 LEU A O 1
ATOM 1498 N N . ASP A 1 193 ? 33.132 48.125 27.934 1.00 28.82 193 ASP A N 1
ATOM 1499 C CA . ASP A 1 193 ? 33.398 48.574 29.295 1.00 29.93 193 ASP A CA 1
ATOM 1500 C C . ASP A 1 193 ? 33.517 47.376 30.282 1.00 30.31 193 ASP A C 1
ATOM 1501 O O . ASP A 1 193 ? 34.277 47.455 31.250 1.00 29.81 193 ASP A O 1
ATOM 1506 N N . GLU A 1 194 ? 32.750 46.296 30.050 1.00 29.14 194 GLU A N 1
ATOM 1507 C CA . GLU A 1 194 ? 32.822 45.138 30.906 1.00 28.28 194 GLU A CA 1
ATOM 1508 C C . GLU A 1 194 ? 34.140 44.382 30.658 1.00 27.05 194 GLU A C 1
ATOM 1509 O O . GLU A 1 194 ? 34.749 43.920 31.604 1.00 26.99 194 GLU A O 1
ATOM 1515 N N . VAL A 1 195 ? 34.602 44.337 29.409 1.00 25.69 195 VAL A N 1
ATOM 1516 C CA . VAL A 1 195 ? 35.860 43.730 29.090 1.00 24.59 195 VAL A CA 1
ATOM 1517 C C . VAL A 1 195 ? 37.007 44.495 29.822 1.00 24.98 195 VAL A C 1
ATOM 1518 O O . VAL A 1 195 ? 37.896 43.897 30.456 1.00 23.70 195 VAL A O 1
ATOM 1522 N N . LEU A 1 196 ? 36.926 45.804 29.793 1.00 24.39 196 LEU A N 1
ATOM 1523 C CA . LEU A 1 196 ? 37.995 46.638 30.350 1.00 25.55 196 LEU A CA 1
ATOM 1524 C C . LEU A 1 196 ? 37.985 46.489 31.863 1.00 25.88 196 LEU A C 1
ATOM 1525 O O . LEU A 1 196 ? 39.032 46.406 32.493 1.00 23.90 196 LEU A O 1
ATOM 1530 N N . GLU A 1 197 ? 36.777 46.448 32.440 1.00 27.06 197 GLU A N 1
ATOM 1531 C CA . GLU A 1 197 ? 36.637 46.371 33.867 1.00 28.75 197 GLU A CA 1
ATOM 1532 C C . GLU A 1 197 ? 37.161 45.067 34.395 1.00 28.35 197 GLU A C 1
ATOM 1533 O O . GLU A 1 197 ? 37.742 45.053 35.462 1.00 28.84 197 GLU A O 1
ATOM 1539 N N . LYS A 1 198 ? 36.897 43.963 33.703 1.00 27.30 198 LYS A N 1
ATOM 1540 C CA . LYS A 1 198 ? 37.074 42.653 34.318 1.00 26.11 198 LYS A CA 1
ATOM 1541 C C . LYS A 1 198 ? 38.328 41.899 33.886 1.00 24.57 198 LYS A C 1
ATOM 1542 O O . LYS A 1 198 ? 38.680 40.956 34.557 1.00 25.12 198 LYS A O 1
ATOM 1548 N N . SER A 1 199 ? 39.000 42.306 32.819 1.00 22.56 199 SER A N 1
ATOM 1549 C CA . SER A 1 199 ? 40.007 41.465 32.158 1.00 22.35 199 SER A CA 1
ATOM 1550 C C . SER A 1 199 ? 41.406 41.580 32.775 1.00 22.58 199 SER A C 1
ATOM 1551 O O . SER A 1 199 ? 41.827 42.678 33.098 1.00 23.21 199 SER A O 1
ATOM 1554 N N . ASP A 1 200 ? 42.066 40.428 33.008 1.00 21.31 200 ASP A N 1
ATOM 1555 C CA . ASP A 1 200 ? 43.456 40.402 33.458 1.00 21.54 200 ASP A CA 1
ATOM 1556 C C . ASP A 1 200 ? 44.350 40.429 32.254 1.00 20.34 200 ASP A C 1
ATOM 1557 O O . ASP A 1 200 ? 45.473 40.891 32.294 1.00 20.96 200 ASP A O 1
ATOM 1562 N N . ILE A 1 201 ? 43.823 39.908 31.157 1.00 18.33 201 ILE A N 1
ATOM 1563 C CA . ILE A 1 201 ? 44.485 39.899 29.883 1.00 19.08 201 ILE A CA 1
ATOM 1564 C C . ILE A 1 201 ? 43.486 40.377 28.857 1.00 18.61 201 ILE A C 1
ATOM 1565 O O . ILE A 1 201 ? 42.329 39.907 28.863 1.00 18.47 201 ILE A O 1
ATOM 1570 N N . ILE A 1 202 ? 43.921 41.241 27.965 1.00 18.88 202 ILE A N 1
ATOM 1571 C CA . ILE A 1 202 ? 43.121 41.673 26.802 1.00 19.24 202 ILE A CA 1
ATOM 1572 C C . ILE A 1 202 ? 43.876 41.423 25.558 1.00 18.62 202 ILE A C 1
ATOM 1573 O O . ILE A 1 202 ? 45.069 41.795 25.446 1.00 20.14 202 ILE A O 1
ATOM 1578 N N . THR A 1 203 ? 43.214 40.736 24.601 1.00 19.29 203 THR A N 1
ATOM 1579 C CA . THR A 1 203 ? 43.818 40.516 23.293 1.00 19.10 203 THR A CA 1
ATOM 1580 C C . THR A 1 203 ? 42.907 41.144 22.196 1.00 19.79 203 THR A C 1
ATOM 1581 O O . THR A 1 203 ? 41.737 41.014 22.279 1.00 20.51 203 THR A O 1
ATOM 1585 N N . ILE A 1 204 ? 43.498 41.863 21.251 1.00 20.25 204 ILE A N 1
ATOM 1586 C CA . ILE A 1 204 ? 42.815 42.624 20.208 1.00 19.97 204 ILE A CA 1
ATOM 1587 C C . ILE A 1 204 ? 42.764 41.812 18.922 1.00 19.07 204 ILE A C 1
ATOM 1588 O O . ILE A 1 204 ? 43.774 41.360 18.354 1.00 19.83 204 ILE A O 1
ATOM 1593 N N . HIS A 1 205 ? 41.560 41.542 18.480 1.00 21.69 205 HIS A N 1
ATOM 1594 C CA . HIS A 1 205 ? 41.354 40.888 17.186 1.00 21.55 205 HIS A CA 1
ATOM 1595 C C . HIS A 1 205 ? 40.264 41.541 16.288 1.00 23.41 205 HIS A C 1
ATOM 1596 O O . HIS A 1 205 ? 39.714 40.881 15.406 1.00 23.45 205 HIS A O 1
ATOM 1603 N N . ALA A 1 206 ? 40.113 42.836 16.427 1.00 23.86 206 ALA A N 1
ATOM 1604 C CA . ALA A 1 206 ? 39.115 43.604 15.695 1.00 25.41 206 ALA A CA 1
ATOM 1605 C C . ALA A 1 206 ? 39.709 44.152 14.429 1.00 25.84 206 ALA A C 1
ATOM 1606 O O . ALA A 1 206 ? 40.943 44.231 14.311 1.00 25.81 206 ALA A O 1
ATOM 1608 N N . PRO A 1 207 ? 38.845 44.452 13.443 1.00 27.04 207 PRO A N 1
ATOM 1609 C CA . PRO A 1 207 ? 39.300 45.114 12.216 1.00 27.12 207 PRO A CA 1
ATOM 1610 C C . PRO A 1 207 ? 39.652 46.565 12.529 1.00 25.82 207 PRO A C 1
ATOM 1611 O O . PRO A 1 207 ? 39.124 47.150 13.450 1.00 24.79 207 PRO A O 1
ATOM 1615 N N . TYR A 1 208 ? 40.567 47.111 11.771 1.00 26.96 208 TYR A N 1
ATOM 1616 C CA . TYR A 1 208 ? 40.872 48.535 11.880 1.00 29.87 208 TYR A CA 1
ATOM 1617 C C . TYR A 1 208 ? 39.867 49.296 10.965 1.00 29.58 208 TYR A C 1
ATOM 1618 O O . TYR A 1 208 ? 39.820 49.021 9.771 1.00 28.66 208 TYR A O 1
ATOM 1627 N N . ILE A 1 209 ? 39.103 50.204 11.552 1.00 31.56 209 ILE A N 1
ATOM 1628 C CA . ILE A 1 209 ? 38.203 51.091 10.826 1.00 34.25 209 ILE A CA 1
ATOM 1629 C C . ILE A 1 209 ? 38.678 52.499 10.940 1.00 35.19 209 ILE A C 1
ATOM 1630 O O . ILE A 1 209 ? 38.500 53.101 11.981 1.00 34.85 209 ILE A O 1
ATOM 1635 N N . LYS A 1 210 ? 39.244 53.017 9.854 1.00 38.16 210 LYS A N 1
ATOM 1636 C CA . LYS A 1 210 ? 39.930 54.304 9.829 1.00 40.16 210 LYS A CA 1
ATOM 1637 C C . LYS A 1 210 ? 39.101 55.460 10.403 1.00 41.80 210 LYS A C 1
ATOM 1638 O O . LYS A 1 210 ? 39.682 56.361 10.981 1.00 42.44 210 LYS A O 1
ATOM 1644 N N . GLU A 1 211 ? 37.770 55.409 10.292 1.00 42.93 211 GLU A N 1
ATOM 1645 C CA . GLU A 1 211 ? 36.915 56.518 10.750 1.00 44.56 211 GLU A CA 1
ATOM 1646 C C . GLU A 1 211 ? 36.696 56.454 12.250 1.00 43.94 211 GLU A C 1
ATOM 1647 O O . GLU A 1 211 ? 36.371 57.451 12.878 1.00 44.59 211 GLU A O 1
ATOM 1653 N N . ASN A 1 212 ? 36.820 55.255 12.810 1.00 42.53 212 ASN A N 1
ATOM 1654 C CA . ASN A 1 212 ? 36.822 55.097 14.243 1.00 41.45 212 ASN A CA 1
ATOM 1655 C C . ASN A 1 212 ? 38.162 55.511 14.888 1.00 38.49 212 ASN A C 1
ATOM 1656 O O . ASN A 1 212 ? 38.196 56.037 15.998 1.00 38.27 212 ASN A O 1
ATOM 1661 N N . GLY A 1 213 ? 39.267 55.294 14.195 1.00 36.59 213 GLY A N 1
ATOM 1662 C CA . GLY A 1 213 ? 40.573 55.505 14.804 1.00 34.79 213 GLY A CA 1
ATOM 1663 C C . GLY A 1 213 ? 40.962 54.310 15.698 1.00 32.57 213 GLY A C 1
ATOM 1664 O O . GLY A 1 213 ? 40.392 53.197 15.632 1.00 30.19 213 GLY A O 1
ATOM 1665 N N . ALA A 1 214 ? 41.946 54.571 16.552 1.00 30.55 214 ALA A N 1
ATOM 1666 C CA . ALA A 1 214 ? 42.496 53.540 17.436 1.00 29.07 214 ALA A CA 1
ATOM 1667 C C . ALA A 1 214 ? 41.416 53.004 18.362 1.00 26.12 214 ALA A C 1
ATOM 1668 O O . ALA A 1 214 ? 40.594 53.736 18.818 1.00 26.82 214 ALA A O 1
ATOM 1670 N N . VAL A 1 215 ? 41.389 51.719 18.654 1.00 25.81 215 VAL A N 1
ATOM 1671 C CA . VAL A 1 215 ? 40.515 51.227 19.717 1.00 25.41 215 VAL A CA 1
ATOM 1672 C C . VAL A 1 215 ? 41.185 51.370 21.137 1.00 24.47 215 VAL A C 1
ATOM 1673 O O . VAL A 1 215 ? 40.533 51.718 22.147 1.00 23.64 215 VAL A O 1
ATOM 1677 N N . VAL A 1 216 ? 42.480 51.089 21.178 1.00 23.52 216 VAL A N 1
ATOM 1678 C CA . VAL A 1 216 ? 43.253 51.234 22.386 1.00 23.32 216 VAL A CA 1
ATOM 1679 C C . VAL A 1 216 ? 43.729 52.682 22.510 1.00 22.14 216 VAL A C 1
ATOM 1680 O O . VAL A 1 216 ? 44.769 53.076 21.993 1.00 23.14 216 VAL A O 1
ATOM 1684 N N . THR A 1 217 ? 42.931 53.449 23.223 1.00 24.48 217 THR A N 1
ATOM 1685 C CA . THR A 1 217 ? 43.166 54.867 23.439 1.00 25.60 217 THR A CA 1
ATOM 1686 C C . THR A 1 217 ? 43.521 55.063 24.894 1.00 26.95 217 THR A C 1
ATOM 1687 O O . THR A 1 217 ? 43.491 54.125 25.712 1.00 23.40 217 THR A O 1
ATOM 1691 N N . ARG A 1 218 ? 43.793 56.318 25.252 1.00 27.92 218 ARG A N 1
ATOM 1692 C CA . ARG A 1 218 ? 44.049 56.665 26.620 1.00 29.32 218 ARG A CA 1
ATOM 1693 C C . ARG A 1 218 ? 42.891 56.265 27.488 1.00 29.43 218 ARG A C 1
ATOM 1694 O O . ARG A 1 218 ? 43.112 55.716 28.573 1.00 27.88 218 ARG A O 1
ATOM 1702 N N . ASP A 1 219 ? 41.662 56.462 26.997 1.00 28.37 219 ASP A N 1
ATOM 1703 C CA . ASP A 1 219 ? 40.508 56.203 27.773 1.00 28.63 219 ASP A CA 1
ATOM 1704 C C . ASP A 1 219 ? 40.213 54.665 27.939 1.00 27.73 219 ASP A C 1
ATOM 1705 O O . ASP A 1 219 ? 39.656 54.232 28.947 1.00 25.46 219 ASP 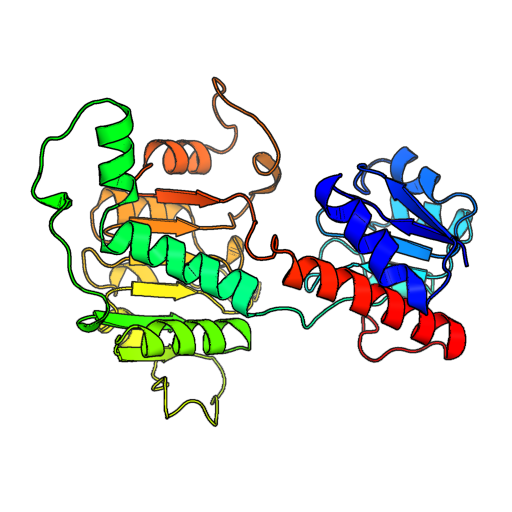A O 1
ATOM 1710 N N . PHE A 1 220 ? 40.592 53.901 26.922 1.00 25.42 220 PHE A N 1
ATOM 1711 C CA . PHE A 1 220 ? 40.494 52.453 26.948 1.00 25.71 220 PHE A CA 1
ATOM 1712 C C . PHE A 1 220 ? 41.423 51.977 28.105 1.00 24.07 220 PHE A C 1
ATOM 1713 O O . PHE A 1 220 ? 40.984 51.251 28.992 1.00 23.26 220 PHE A O 1
ATOM 1721 N N . LEU A 1 221 ? 42.690 52.398 28.053 1.00 23.75 221 LEU A N 1
ATOM 1722 C CA . LEU A 1 221 ? 43.698 52.003 29.031 1.00 24.18 221 LEU A CA 1
ATOM 1723 C C . LEU A 1 221 ? 43.349 52.390 30.423 1.00 24.84 221 LEU A C 1
ATOM 1724 O O . LEU A 1 221 ? 43.529 51.631 31.406 1.00 22.84 221 LEU A O 1
ATOM 1729 N N . LYS A 1 222 ? 42.796 53.582 30.559 1.00 27.20 222 LYS A N 1
ATOM 1730 C CA . LYS A 1 222 ? 42.435 54.084 31.896 1.00 27.81 222 LYS A CA 1
ATOM 1731 C C . LYS A 1 222 ? 41.421 53.169 32.592 1.00 27.53 222 LYS A C 1
ATOM 1732 O O . LYS A 1 222 ? 41.424 53.040 33.813 1.00 25.74 222 LYS A O 1
ATOM 1738 N N . LYS A 1 223 ? 40.507 52.592 31.826 1.00 26.19 223 LYS A N 1
ATOM 1739 C CA . LYS A 1 223 ? 39.516 51.695 32.411 1.00 26.34 223 LYS A CA 1
ATOM 1740 C C . LYS A 1 223 ? 40.039 50.258 32.725 1.00 24.57 223 LYS A C 1
ATOM 1741 O O . LYS A 1 223 ? 39.336 49.441 33.323 1.00 24.42 223 LYS A O 1
ATOM 1747 N N . MET A 1 224 ? 41.225 49.938 32.289 1.00 24.74 224 MET A N 1
ATOM 1748 C CA . MET A 1 224 ? 41.761 48.562 32.525 1.00 24.71 224 MET A CA 1
ATOM 1749 C C . MET A 1 224 ? 42.162 48.390 33.983 1.00 25.85 224 MET A C 1
ATOM 1750 O O . MET A 1 224 ? 42.369 49.375 34.700 1.00 23.87 224 MET A O 1
ATOM 1755 N N . LYS A 1 225 ? 42.304 47.124 34.405 1.00 26.60 225 LYS A N 1
ATOM 1756 C CA . LYS A 1 225 ? 42.823 46.781 35.708 1.00 27.09 225 LYS A CA 1
ATOM 1757 C C . LYS A 1 225 ? 44.321 47.105 35.720 1.00 26.04 225 LYS A C 1
ATOM 1758 O O . LYS A 1 225 ? 45.077 46.757 34.807 1.00 22.81 225 LYS A O 1
ATOM 1764 N N . ASP A 1 226 ? 44.749 47.717 36.815 1.00 24.48 226 ASP A N 1
ATOM 1765 C CA . ASP A 1 226 ? 46.159 47.978 36.997 1.00 24.16 226 ASP A CA 1
ATOM 1766 C C . ASP A 1 226 ? 46.944 46.668 36.944 1.00 23.77 226 ASP A C 1
ATOM 1767 O O . ASP A 1 226 ? 46.569 45.677 37.578 1.00 20.42 226 ASP A O 1
ATOM 1772 N N . GLY A 1 227 ? 48.025 46.670 36.198 1.00 23.06 227 GLY A N 1
ATOM 1773 C CA . GLY A 1 227 ? 48.823 45.458 36.063 1.00 22.75 227 GLY A CA 1
ATOM 1774 C C . GLY A 1 227 ? 48.298 44.475 35.015 1.00 22.99 227 GLY A C 1
ATOM 1775 O O . GLY A 1 227 ? 48.959 43.465 34.742 1.00 23.65 227 GLY A O 1
ATOM 1776 N N . ALA A 1 228 ? 47.141 44.734 34.409 1.00 22.85 228 ALA A N 1
ATOM 1777 C CA . ALA A 1 228 ? 46.673 43.870 33.307 1.00 21.93 228 ALA A CA 1
ATOM 1778 C C . ALA A 1 228 ? 47.582 43.856 32.132 1.00 20.81 228 ALA A C 1
ATOM 1779 O O . ALA A 1 228 ? 48.399 44.743 31.927 1.00 22.08 228 ALA A O 1
ATOM 1781 N N . ILE A 1 229 ? 47.455 42.787 31.359 1.00 20.19 229 ILE A N 1
ATOM 1782 C CA . ILE A 1 229 ? 48.220 42.564 30.173 1.00 20.19 229 ILE A CA 1
ATOM 1783 C C . ILE A 1 229 ? 47.419 42.864 28.926 1.00 18.68 229 ILE A C 1
ATOM 1784 O O . ILE A 1 229 ? 46.249 42.451 28.803 1.00 19.76 229 ILE A O 1
ATOM 1789 N N . LEU A 1 230 ? 48.065 43.511 27.961 1.00 18.45 230 LEU A N 1
ATOM 1790 C CA . LEU A 1 230 ? 47.445 43.807 26.658 1.00 16.65 230 LEU A CA 1
ATOM 1791 C C . LEU A 1 230 ? 48.275 43.295 25.537 1.00 17.43 230 LEU A C 1
ATOM 1792 O O . LEU A 1 230 ? 49.490 43.424 25.520 1.00 16.29 230 LEU A O 1
ATOM 1797 N N . VAL A 1 231 ? 47.621 42.643 24.559 1.00 17.54 231 VAL A N 1
ATOM 1798 C CA . VAL A 1 231 ? 48.326 42.046 23.468 1.00 17.95 231 VAL A CA 1
ATOM 1799 C C . VAL A 1 231 ? 47.663 42.524 22.157 1.00 18.46 231 VAL A C 1
ATOM 1800 O O . VAL A 1 231 ? 46.452 42.488 22.078 1.00 16.92 231 VAL A O 1
ATOM 1804 N N . ASN A 1 232 ? 48.460 42.957 21.164 1.00 17.61 232 ASN A N 1
ATOM 1805 C CA . ASN A 1 232 ? 47.927 43.381 19.863 1.00 17.46 232 ASN A CA 1
ATOM 1806 C C . ASN A 1 232 ? 48.660 42.636 18.739 1.00 17.26 232 ASN A C 1
ATOM 1807 O O . ASN A 1 232 ? 49.767 42.989 18.299 1.00 18.23 232 ASN A O 1
ATOM 1812 N N . CYS A 1 233 ? 48.048 41.577 18.271 1.00 16.25 233 CYS A N 1
ATOM 1813 C CA . CYS A 1 233 ? 48.510 40.867 17.095 1.00 17.09 233 CYS A CA 1
ATOM 1814 C C . CYS A 1 233 ? 47.515 41.084 15.897 1.00 18.86 233 CYS A C 1
ATOM 1815 O O . CYS A 1 233 ? 47.444 40.237 15.009 1.00 20.25 233 CYS A O 1
ATOM 1818 N N . ALA A 1 234 ? 46.805 42.197 15.921 1.00 20.01 234 ALA A N 1
ATOM 1819 C CA . ALA A 1 234 ? 45.822 42.565 14.877 1.00 20.45 234 ALA A CA 1
ATOM 1820 C C . ALA A 1 234 ? 46.415 43.563 13.884 1.00 20.57 234 ALA A C 1
ATOM 1821 O O . ALA A 1 234 ? 47.000 43.188 12.896 1.00 20.64 234 ALA A O 1
ATOM 1823 N N . ARG A 1 235 ? 46.311 44.841 14.178 1.00 21.29 235 ARG A N 1
ATOM 1824 C CA . ARG A 1 235 ? 46.874 45.840 13.302 1.00 22.40 235 ARG A CA 1
ATOM 1825 C C . ARG A 1 235 ? 47.424 47.012 14.143 1.00 22.19 235 ARG A C 1
ATOM 1826 O O . ARG A 1 235 ? 46.874 47.366 15.183 1.00 22.06 235 ARG A O 1
ATOM 1834 N N . GLY A 1 236 ? 48.515 47.585 13.658 1.00 23.94 236 GLY A N 1
ATOM 1835 C CA . GLY A 1 236 ? 49.194 48.645 14.374 1.00 24.26 236 GLY A CA 1
ATOM 1836 C C . GLY A 1 236 ? 48.319 49.821 14.739 1.00 24.60 236 GLY A C 1
ATOM 1837 O O . GLY A 1 236 ? 48.518 50.425 15.782 1.00 24.25 236 GLY A O 1
ATOM 1838 N N . GLN A 1 237 ? 47.428 50.189 13.830 1.00 25.04 237 GLN A N 1
ATOM 1839 C CA . GLN A 1 237 ? 46.637 51.433 13.926 1.00 27.01 237 GLN A CA 1
ATOM 1840 C C . GLN A 1 237 ? 45.517 51.256 14.909 1.00 26.13 237 GLN A C 1
ATOM 1841 O O . GLN A 1 237 ? 44.899 52.225 15.275 1.00 24.11 237 GLN A O 1
ATOM 1847 N N . LEU A 1 238 ? 45.261 50.010 15.369 1.00 24.09 238 LEU A N 1
ATOM 1848 C CA . LEU A 1 238 ? 44.300 49.808 16.458 1.00 23.35 238 LEU A CA 1
ATOM 1849 C C . LEU A 1 238 ? 44.779 50.353 17.828 1.00 22.28 238 LEU A C 1
ATOM 1850 O O . LEU A 1 238 ? 43.981 50.606 18.729 1.00 24.14 238 LEU A O 1
ATOM 1855 N N . VAL A 1 239 ? 46.060 50.595 17.969 1.00 23.20 239 VAL A N 1
ATOM 1856 C CA . VAL A 1 239 ? 46.510 51.136 19.228 1.00 24.43 239 VAL A CA 1
ATOM 1857 C C . VAL A 1 239 ? 47.233 52.456 19.049 1.00 23.67 239 VAL A C 1
ATOM 1858 O O . VAL A 1 239 ? 47.990 52.634 18.138 1.00 26.03 239 VAL A O 1
ATOM 1862 N N . ASP A 1 240 ? 46.958 53.331 19.975 1.00 24.72 240 ASP A N 1
ATOM 1863 C CA . ASP A 1 240 ? 47.715 54.548 20.174 1.00 23.95 240 ASP A CA 1
ATOM 1864 C C . ASP A 1 240 ? 48.985 54.192 20.887 1.00 24.48 240 ASP A C 1
ATOM 1865 O O . ASP A 1 240 ? 48.974 53.985 22.102 1.00 24.37 240 ASP A O 1
ATOM 1870 N N . THR A 1 241 ? 50.070 54.117 20.127 1.00 24.58 241 THR A N 1
ATOM 1871 C CA . THR A 1 241 ? 51.310 53.579 20.612 1.00 24.71 241 THR A CA 1
ATOM 1872 C C . THR A 1 241 ? 51.840 54.362 21.834 1.00 25.68 241 THR A C 1
ATOM 1873 O O . THR A 1 241 ? 52.234 53.791 22.905 1.00 23.81 241 THR A O 1
ATOM 1877 N N . GLU A 1 242 ? 51.799 55.674 21.715 1.00 24.91 242 GLU A N 1
ATOM 1878 C CA . GLU A 1 242 ? 52.207 56.519 22.832 1.00 26.18 242 GLU A CA 1
ATOM 1879 C C . GLU A 1 242 ? 51.408 56.312 24.106 1.00 26.00 242 GLU A C 1
ATOM 1880 O O . GLU A 1 242 ? 51.960 56.274 25.232 1.00 25.93 242 GLU A O 1
ATOM 1886 N N . ALA A 1 243 ? 50.103 56.198 23.965 1.00 23.41 243 ALA A N 1
ATOM 1887 C CA . ALA A 1 243 ? 49.274 55.978 25.090 1.00 23.38 243 ALA A CA 1
ATOM 1888 C C . ALA A 1 243 ? 49.634 54.642 25.805 1.00 23.46 243 ALA A C 1
ATOM 1889 O O . ALA A 1 243 ? 49.576 54.563 27.035 1.00 23.92 243 ALA A O 1
ATOM 1891 N N . VAL A 1 244 ? 49.939 53.619 25.029 1.00 23.46 244 VAL A N 1
ATOM 1892 C CA . VAL A 1 244 ? 50.360 52.293 25.576 1.00 23.10 244 VAL A CA 1
ATOM 1893 C C . VAL A 1 244 ? 51.678 52.419 26.307 1.00 22.43 244 VAL A C 1
ATOM 1894 O O . VAL A 1 244 ? 51.796 51.909 27.403 1.00 22.69 244 VAL A O 1
ATOM 1898 N N . ILE A 1 245 ? 52.648 53.123 25.730 1.00 22.24 245 ILE A N 1
ATOM 1899 C CA . ILE A 1 245 ? 53.919 53.377 26.376 1.00 22.90 245 ILE A CA 1
ATOM 1900 C C . ILE A 1 245 ? 53.699 54.004 27.752 1.00 22.96 245 ILE A C 1
ATOM 1901 O O . ILE A 1 245 ? 54.292 53.585 28.757 1.00 22.68 245 ILE A O 1
ATOM 1906 N N . GLU A 1 246 ? 52.844 55.023 27.819 1.00 22.97 246 GLU A N 1
ATOM 1907 C CA . GLU A 1 246 ? 52.538 55.648 29.070 1.00 23.03 246 GLU A CA 1
ATOM 1908 C C . GLU A 1 246 ? 51.885 54.704 30.097 1.00 22.78 246 GLU A C 1
ATOM 1909 O O . GLU A 1 246 ? 52.192 54.777 31.264 1.00 21.47 246 GLU A O 1
ATOM 1915 N N . ALA A 1 247 ? 51.015 53.822 29.652 1.00 21.50 247 ALA A N 1
ATOM 1916 C CA . ALA A 1 247 ? 50.375 52.873 30.540 1.00 22.72 247 ALA A CA 1
ATOM 1917 C C . ALA A 1 247 ? 51.404 51.798 30.996 1.00 20.99 247 ALA A C 1
ATOM 1918 O O . ALA A 1 247 ? 51.323 51.318 32.103 1.00 22.62 247 ALA A O 1
ATOM 1920 N N . VAL A 1 248 ? 52.391 51.470 30.186 1.00 20.48 248 VAL A N 1
ATOM 1921 C CA . VAL A 1 248 ? 53.417 50.563 30.663 1.00 21.05 248 VAL A CA 1
ATOM 1922 C C . VAL A 1 248 ? 54.307 51.271 31.722 1.00 20.65 248 VAL A C 1
ATOM 1923 O O . VAL A 1 248 ? 54.532 50.758 32.773 1.00 18.87 248 VAL A O 1
ATOM 1927 N N . GLU A 1 249 ? 54.768 52.472 31.437 1.00 22.34 249 GLU A N 1
ATOM 1928 C CA . GLU A 1 249 ? 55.587 53.271 32.366 1.00 22.51 249 GLU A CA 1
ATOM 1929 C C . GLU A 1 249 ? 54.878 53.533 33.704 1.00 22.58 249 GLU A C 1
ATOM 1930 O O . GLU A 1 249 ? 55.491 53.528 34.723 1.00 22.12 249 GLU A O 1
ATOM 1936 N N . SER A 1 250 ? 53.566 53.744 33.709 1.00 22.17 250 SER A N 1
ATOM 1937 C CA . SER A 1 250 ? 52.827 53.973 34.935 1.00 21.76 250 SER A CA 1
ATOM 1938 C C . SER A 1 250 ? 52.511 52.731 35.724 1.00 20.87 250 SER A C 1
ATOM 1939 O O . SER A 1 250 ? 52.112 52.819 36.895 1.00 21.95 250 SER A O 1
ATOM 1942 N N . GLY A 1 251 ? 52.606 51.583 35.078 1.00 20.16 251 GLY A N 1
ATOM 1943 C CA . GLY A 1 251 ? 52.180 50.346 35.704 1.00 20.70 251 GLY A CA 1
ATOM 1944 C C . GLY A 1 251 ? 50.698 50.047 35.516 1.00 20.07 251 GLY A C 1
ATOM 1945 O O . GLY A 1 251 ? 50.182 49.063 35.987 1.00 18.49 251 GLY A O 1
ATOM 1946 N N . LYS A 1 252 ? 49.983 50.903 34.800 1.00 20.39 252 LYS A N 1
ATOM 1947 C CA . LYS A 1 252 ? 48.605 50.548 34.462 1.00 20.38 252 LYS A CA 1
ATOM 1948 C C . LYS A 1 252 ? 48.595 49.193 33.729 1.00 21.13 252 LYS A C 1
ATOM 1949 O O . LYS A 1 252 ? 47.794 48.324 34.041 1.00 22.94 252 LYS A O 1
ATOM 1955 N N . LEU A 1 253 ? 49.497 49.033 32.778 1.00 19.12 253 LEU A N 1
ATOM 1956 C CA . LEU A 1 253 ? 49.725 47.773 32.136 1.00 20.46 253 LEU A CA 1
ATOM 1957 C C . LEU A 1 253 ? 50.924 47.076 32.787 1.00 21.58 253 LEU A C 1
ATOM 1958 O O . LEU A 1 253 ? 51.978 47.672 32.900 1.00 17.91 253 LEU A O 1
ATOM 1963 N N . GLY A 1 254 ? 50.725 45.828 33.182 1.00 22.08 254 GLY A N 1
ATOM 1964 C CA . GLY A 1 254 ? 51.837 44.969 33.597 1.00 24.61 254 GLY A CA 1
ATOM 1965 C C . GLY A 1 254 ? 52.796 44.750 32.433 1.00 25.75 254 GLY A C 1
ATOM 1966 O O . GLY A 1 254 ? 54.056 44.888 32.571 1.00 28.65 254 GLY A O 1
ATOM 1967 N N . GLY A 1 255 ? 52.213 44.573 31.241 1.00 23.31 255 GLY A N 1
ATOM 1968 C CA . GLY A 1 255 ? 52.988 44.257 30.079 1.00 22.99 255 GLY A CA 1
ATOM 1969 C C . GLY A 1 255 ? 52.155 44.471 28.807 1.00 22.24 255 GLY A C 1
ATOM 1970 O O . GLY A 1 255 ? 50.944 44.429 28.882 1.00 21.27 255 GLY A O 1
ATOM 1971 N N . TYR A 1 256 ? 52.856 44.611 27.682 1.00 20.37 256 TYR A N 1
ATOM 1972 C CA . TYR A 1 256 ? 52.297 44.798 26.342 1.00 19.07 256 TYR A CA 1
ATOM 1973 C C . TYR A 1 256 ? 53.065 43.931 25.388 1.00 18.21 256 TYR A C 1
ATOM 1974 O O . TYR A 1 256 ? 54.298 43.989 25.299 1.00 17.93 256 TYR A O 1
ATOM 1983 N N . GLY A 1 257 ? 52.331 43.128 24.622 1.00 18.43 257 GLY A N 1
ATOM 1984 C CA . GLY A 1 257 ? 52.890 42.340 23.563 1.00 16.90 257 GLY A CA 1
ATOM 1985 C C . GLY A 1 257 ? 52.262 42.748 22.226 1.00 17.76 257 GLY A C 1
ATOM 1986 O O . GLY A 1 257 ? 51.044 43.004 22.160 1.00 18.77 257 GLY A O 1
ATOM 1987 N N . CYS A 1 258 ? 53.081 42.803 21.198 1.00 16.62 258 CYS A N 1
ATOM 1988 C CA . CYS A 1 258 ? 52.563 43.161 19.861 1.00 18.37 258 CYS A CA 1
ATOM 1989 C C . CYS A 1 258 ? 53.301 42.451 18.786 1.00 16.94 258 CYS A C 1
ATOM 1990 O O . CYS A 1 258 ? 54.468 42.069 18.941 1.00 17.58 258 CYS A O 1
ATOM 1993 N N . ASP A 1 259 ? 52.565 42.191 17.708 1.00 15.88 259 ASP A N 1
ATOM 1994 C CA . ASP A 1 259 ? 53.125 41.641 16.512 1.00 16.94 259 ASP A CA 1
ATOM 1995 C C . ASP A 1 259 ? 53.068 42.673 15.347 1.00 17.81 259 ASP A C 1
ATOM 1996 O O . ASP A 1 259 ? 53.480 42.395 14.240 1.00 18.17 259 ASP A O 1
ATOM 2001 N N . VAL A 1 260 ? 52.562 43.836 15.647 1.00 18.47 260 VAL A N 1
ATOM 2002 C CA . VAL A 1 260 ? 52.278 44.883 14.636 1.00 19.22 260 VAL A CA 1
ATOM 2003 C C . VAL A 1 260 ? 52.444 46.239 15.323 1.00 20.11 260 VAL A C 1
ATOM 2004 O O . VAL A 1 260 ? 52.225 46.398 16.545 1.00 21.12 260 VAL A O 1
ATOM 2008 N N . LEU A 1 261 ? 52.905 47.233 14.565 1.00 22.23 261 LEU A N 1
ATOM 2009 C CA . LEU A 1 261 ? 52.969 48.596 15.074 1.00 21.45 261 LEU A CA 1
ATOM 2010 C C . LEU A 1 261 ? 52.514 49.590 14.008 1.00 23.57 261 LEU A C 1
ATOM 2011 O O . LEU A 1 261 ? 52.776 49.388 12.826 1.00 22.61 261 LEU A O 1
ATOM 2016 N N . ASP A 1 262 ? 52.005 50.723 14.495 1.00 23.26 262 ASP A N 1
ATOM 2017 C CA . ASP A 1 262 ? 51.632 51.842 13.636 1.00 25.26 262 ASP A CA 1
ATOM 2018 C C . ASP A 1 262 ? 52.930 52.481 13.113 1.00 24.23 262 ASP A C 1
ATOM 2019 O O . ASP A 1 262 ? 53.697 53.061 13.870 1.00 25.28 262 ASP A O 1
ATOM 2024 N N . GLY A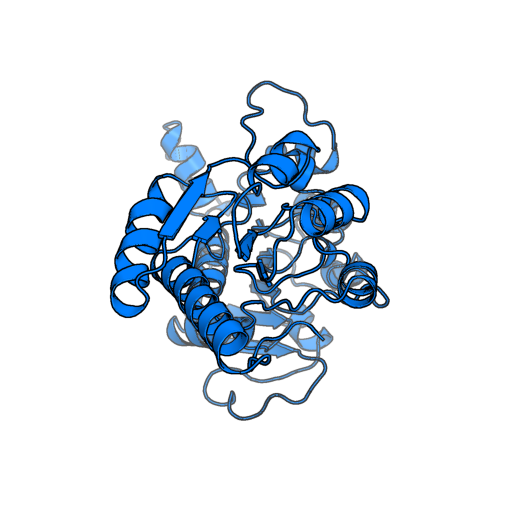 1 263 ? 53.231 52.265 11.853 1.00 23.58 263 GLY A N 1
ATOM 2025 C CA . GLY A 1 263 ? 54.497 52.688 11.286 1.00 23.95 263 GLY A CA 1
ATOM 2026 C C . GLY A 1 263 ? 55.555 51.581 11.227 1.00 23.71 263 GLY A C 1
ATOM 2027 O O . GLY A 1 263 ? 56.714 51.839 10.873 1.00 23.03 263 GLY A O 1
ATOM 2028 N N . GLU A 1 264 ? 55.163 50.320 11.443 1.00 24.75 264 GLU A N 1
ATOM 2029 C CA . GLU A 1 264 ? 56.142 49.196 11.537 1.00 23.64 264 GLU A CA 1
ATOM 2030 C C . GLU A 1 264 ? 57.060 49.025 10.369 1.00 24.61 264 GLU A C 1
ATOM 2031 O O . GLU A 1 264 ? 58.177 48.477 10.518 1.00 23.18 264 GLU A O 1
ATOM 2037 N N . ALA A 1 265 ? 56.673 49.490 9.172 1.00 26.21 265 ALA A N 1
ATOM 2038 C CA . ALA A 1 265 ? 57.541 49.261 7.982 1.00 27.25 265 ALA A CA 1
ATOM 2039 C C . ALA A 1 265 ? 58.911 49.900 8.082 1.00 27.74 265 ALA A C 1
ATOM 2040 O O . ALA A 1 265 ? 59.826 49.500 7.356 1.00 29.61 265 ALA A O 1
ATOM 2042 N N . SER A 1 266 ? 59.044 50.904 8.934 1.00 27.86 266 SER A N 1
ATOM 2043 C CA . SER A 1 266 ? 60.341 51.474 9.233 1.00 29.35 266 SER A CA 1
ATOM 2044 C C . SER A 1 266 ? 61.306 50.532 9.985 1.00 28.66 266 SER A C 1
ATOM 2045 O O . SER A 1 266 ? 62.527 50.691 9.868 1.00 29.35 266 SER A O 1
ATOM 2048 N N . VAL A 1 267 ? 60.799 49.503 10.681 1.00 26.18 267 VAL A N 1
ATOM 2049 C CA . VAL A 1 267 ? 61.717 48.614 11.415 1.00 25.47 267 VAL A CA 1
ATOM 2050 C C . VAL A 1 267 ? 61.592 47.143 11.030 1.00 24.52 267 VAL A C 1
ATOM 2051 O O . VAL A 1 267 ? 62.591 46.461 10.942 1.00 23.44 267 VAL A O 1
ATOM 2055 N N . PHE A 1 268 ? 60.381 46.658 10.751 1.00 23.72 268 PHE A N 1
ATOM 2056 C CA . PHE A 1 268 ? 60.166 45.234 10.561 1.00 23.82 268 PHE A CA 1
ATOM 2057 C C . PHE A 1 268 ? 60.933 44.725 9.371 1.00 25.65 268 PHE A C 1
ATOM 2058 O O . PHE A 1 268 ? 60.915 45.289 8.258 1.00 25.81 268 PHE A O 1
ATOM 2066 N N . GLY A 1 269 ? 61.583 43.596 9.574 1.00 24.92 269 GLY A N 1
ATOM 2067 C CA . GLY A 1 269 ? 62.427 43.002 8.577 1.00 25.34 269 GLY A CA 1
ATOM 2068 C C . GLY A 1 269 ? 63.841 43.516 8.547 1.00 26.05 269 GLY A C 1
ATOM 2069 O O . GLY A 1 269 ? 64.675 42.985 7.782 1.00 27.75 269 GLY A O 1
ATOM 2070 N N . LYS A 1 270 ? 64.138 44.566 9.291 1.00 25.54 270 LYS A N 1
ATOM 2071 C CA . LYS A 1 270 ? 65.506 45.125 9.275 1.00 26.79 270 LYS A CA 1
ATOM 2072 C C . LYS A 1 270 ? 66.268 44.761 10.555 1.00 26.75 270 LYS A C 1
ATOM 2073 O O . LYS A 1 270 ? 65.661 44.707 11.619 1.00 23.87 270 LYS A O 1
ATOM 2079 N N . ASP A 1 271 ? 67.579 44.621 10.452 1.00 26.91 271 ASP A N 1
ATOM 2080 C CA . ASP A 1 271 ? 68.475 44.492 11.588 1.00 27.40 271 ASP A CA 1
ATOM 2081 C C . ASP A 1 271 ? 69.059 45.828 11.883 1.00 27.95 271 ASP A C 1
ATOM 2082 O O . ASP A 1 271 ? 69.972 46.252 11.176 1.00 28.41 271 ASP A O 1
ATOM 2087 N N . LEU A 1 272 ? 68.521 46.521 12.890 1.00 27.01 272 LEU A N 1
ATOM 2088 C CA . LEU A 1 272 ? 68.950 47.853 13.244 1.00 28.78 272 LEU A CA 1
ATOM 2089 C C . LEU A 1 272 ? 69.768 47.911 14.550 1.00 29.15 272 LEU A C 1
ATOM 2090 O O . LEU A 1 272 ? 69.851 48.940 15.208 1.00 28.40 272 LEU A O 1
ATOM 2095 N N . GLU A 1 273 ? 70.371 46.795 14.918 1.00 31.90 273 GLU A N 1
ATOM 2096 C CA . GLU A 1 273 ? 71.107 46.720 16.182 1.00 33.81 273 GLU A CA 1
ATOM 2097 C C . GLU A 1 273 ? 72.186 47.836 16.189 1.00 34.79 273 GLU A C 1
ATOM 2098 O O . GLU A 1 273 ? 72.839 48.060 15.185 1.00 33.94 273 GLU A O 1
ATOM 2104 N N . GLY A 1 274 ? 72.297 48.566 17.298 1.00 35.68 274 GLY A N 1
ATOM 2105 C CA . GLY A 1 274 ? 73.336 49.568 17.491 1.00 36.34 274 GLY A CA 1
ATOM 2106 C C . GLY A 1 274 ? 72.935 50.938 16.977 1.00 36.84 274 GLY A C 1
ATOM 2107 O O . GLY A 1 274 ? 73.664 51.929 17.222 1.00 37.80 274 GLY A O 1
ATOM 2108 N N . GLN A 1 275 ? 71.764 51.008 16.316 1.00 36.48 275 GLN A N 1
ATOM 2109 C CA . GLN A 1 275 ? 71.282 52.237 15.724 1.00 36.00 275 GLN A CA 1
ATOM 2110 C C . GLN A 1 275 ? 70.224 52.835 16.592 1.00 35.76 275 GLN A C 1
ATOM 2111 O O . GLN A 1 275 ? 69.457 52.118 17.236 1.00 36.35 275 GLN A O 1
ATOM 2117 N N . LYS A 1 276 ? 70.163 54.165 16.599 1.00 34.98 276 LYS A N 1
ATOM 2118 C CA . LYS A 1 276 ? 69.016 54.877 17.101 1.00 35.04 276 LYS A CA 1
ATOM 2119 C C . LYS A 1 276 ? 67.856 54.725 16.112 1.00 33.94 276 LYS A C 1
ATOM 2120 O O . LYS A 1 276 ? 68.006 54.870 14.914 1.00 32.66 276 LYS A O 1
ATOM 2126 N N . LEU A 1 277 ? 66.709 54.294 16.618 1.00 32.93 277 LEU A N 1
ATOM 2127 C CA . LEU A 1 277 ? 65.566 54.084 15.746 1.00 31.67 277 LEU A CA 1
ATOM 2128 C C . LEU A 1 277 ? 65.044 55.466 15.393 1.00 31.64 277 LEU A C 1
ATOM 2129 O O . LEU A 1 277 ? 64.986 56.373 16.261 1.00 32.97 277 LEU A O 1
ATOM 2134 N N . GLU A 1 278 ? 64.599 55.604 14.150 1.00 31.75 278 GLU A N 1
ATOM 2135 C CA . GLU A 1 278 ? 64.086 56.894 13.616 1.00 31.33 278 GLU A CA 1
ATOM 2136 C C . GLU A 1 278 ? 62.757 57.317 14.297 1.00 30.50 278 GLU A C 1
ATOM 2137 O O . GLU A 1 278 ? 62.553 58.488 14.680 1.00 28.75 278 GLU A O 1
ATOM 2143 N N . ASN A 1 279 ? 61.882 56.341 14.566 1.00 29.81 279 ASN A N 1
ATOM 2144 C CA . ASN A 1 279 ? 60.681 56.595 15.322 1.00 28.52 279 ASN A CA 1
ATOM 2145 C C . ASN A 1 279 ? 60.965 56.444 16.848 1.00 29.98 279 ASN A C 1
ATOM 2146 O O . ASN A 1 279 ? 61.212 55.306 17.320 1.00 29.81 279 ASN A O 1
ATOM 2151 N N . PRO A 1 280 ? 60.884 57.540 17.606 1.00 29.20 280 PRO A N 1
ATOM 2152 C CA . PRO A 1 280 ? 61.208 57.536 19.017 1.00 29.71 280 PRO A CA 1
ATOM 2153 C C . PRO A 1 280 ? 60.229 56.713 19.840 1.00 29.19 280 PRO A C 1
ATOM 2154 O O . PRO A 1 280 ? 60.639 56.271 20.879 1.00 26.20 280 PRO A O 1
ATOM 2158 N N . LEU A 1 281 ? 59.005 56.513 19.360 1.00 26.11 281 LEU A N 1
ATOM 2159 C CA . LEU A 1 281 ? 58.138 55.608 20.047 1.00 25.13 281 LEU A CA 1
ATOM 2160 C C . LEU A 1 281 ? 58.681 54.197 19.983 1.00 24.71 281 LEU A C 1
ATOM 2161 O O . LEU A 1 281 ? 58.543 53.445 20.944 1.00 26.19 281 LEU A O 1
ATOM 2166 N N . PHE A 1 282 ? 59.233 53.824 18.835 1.00 24.86 282 PHE A N 1
ATOM 2167 C CA . PHE A 1 282 ? 59.781 52.481 18.667 1.00 24.91 282 PHE A CA 1
ATOM 2168 C C . PHE A 1 282 ? 61.020 52.313 19.523 1.00 25.70 282 PHE A C 1
ATOM 2169 O O . PHE A 1 282 ? 61.202 51.253 20.106 1.00 23.72 282 PHE A O 1
ATOM 2177 N N . GLU A 1 283 ? 61.835 53.373 19.636 1.00 25.28 283 GLU A N 1
ATOM 2178 C CA . GLU A 1 283 ? 62.971 53.340 20.531 1.00 24.33 283 GLU A CA 1
ATOM 2179 C C . GLU A 1 283 ? 62.523 53.089 21.963 1.00 22.32 283 GLU A C 1
ATOM 2180 O O . GLU A 1 283 ? 63.091 52.215 22.637 1.00 22.91 283 GLU A O 1
ATOM 2186 N N . LYS A 1 284 ? 61.483 53.759 22.409 1.00 22.30 284 LYS A N 1
ATOM 2187 C CA . LYS A 1 284 ? 60.978 53.534 23.734 1.00 22.97 284 LYS A CA 1
ATOM 2188 C C . LYS A 1 284 ? 60.479 52.090 23.850 1.00 23.45 284 LYS A C 1
ATOM 2189 O O . LYS A 1 284 ? 60.762 51.443 24.857 1.00 22.18 284 LYS A O 1
ATOM 2195 N N . LEU A 1 285 ? 59.760 51.580 22.843 1.00 22.47 285 LEU A N 1
ATOM 2196 C CA . LEU A 1 285 ? 59.111 50.276 23.025 1.00 21.90 285 LEU A CA 1
ATOM 2197 C C . LEU A 1 285 ? 60.217 49.252 23.219 1.00 23.51 285 LEU A C 1
ATOM 2198 O O . LEU A 1 285 ? 60.085 48.362 24.035 1.00 23.46 285 LEU A O 1
ATOM 2203 N N . VAL A 1 286 ? 61.296 49.385 22.457 1.00 22.83 286 VAL A N 1
ATOM 2204 C CA . VAL A 1 286 ? 62.398 48.449 22.517 1.00 25.10 286 VAL A CA 1
ATOM 2205 C C . VAL A 1 286 ? 63.071 48.539 23.926 1.00 25.76 286 VAL A C 1
ATOM 2206 O O . VAL A 1 286 ? 63.439 47.527 24.497 1.00 25.79 286 VAL A O 1
ATOM 2210 N N . ASP A 1 287 ? 63.234 49.751 24.408 1.00 25.66 287 ASP A N 1
ATOM 2211 C CA . ASP A 1 287 ? 63.828 50.019 25.698 1.00 26.87 287 ASP A CA 1
ATOM 2212 C C . ASP A 1 287 ? 62.977 49.413 26.816 1.00 25.03 287 ASP A C 1
ATOM 2213 O O . ASP A 1 287 ? 63.530 48.982 27.833 1.00 25.00 287 ASP A O 1
ATOM 2218 N N . LEU A 1 288 ? 61.667 49.345 26.625 1.00 22.88 288 LEU A N 1
ATOM 2219 C CA . LEU A 1 288 ? 60.776 48.745 27.637 1.00 22.64 288 LEU A CA 1
ATOM 2220 C C . LEU A 1 288 ? 60.765 47.221 27.709 1.00 21.30 288 LEU A C 1
ATOM 2221 O O . LEU A 1 288 ? 60.138 46.662 28.595 1.00 19.61 288 LEU A O 1
ATOM 2226 N N . TYR A 1 289 ? 61.488 46.558 26.820 1.00 20.51 289 TYR A N 1
ATOM 2227 C CA . TYR A 1 289 ? 61.645 45.112 26.885 1.00 19.58 289 TYR A CA 1
ATOM 2228 C C . TYR A 1 289 ? 62.231 44.826 28.269 1.00 22.04 289 TYR A C 1
ATOM 2229 O O . TYR A 1 289 ? 63.169 45.514 28.681 1.00 18.44 289 TYR A O 1
ATOM 2238 N N . PRO A 1 290 ? 61.816 43.780 28.967 1.00 21.74 290 PRO A N 1
ATOM 2239 C CA . PRO A 1 290 ? 60.907 42.732 28.515 1.00 21.13 290 PRO A CA 1
ATOM 2240 C C . PRO A 1 290 ? 59.452 42.933 28.925 1.00 20.45 290 PRO A C 1
ATOM 2241 O O . PRO A 1 290 ? 58.631 41.987 28.869 1.00 19.59 290 PRO A O 1
ATOM 2245 N N . ARG A 1 291 ? 59.100 44.114 29.395 1.00 18.39 291 ARG A N 1
ATOM 2246 C CA . ARG A 1 291 ? 57.701 44.368 29.678 1.00 19.88 291 ARG A CA 1
ATOM 2247 C C . ARG A 1 291 ? 56.895 44.781 28.414 1.00 18.78 291 ARG A C 1
ATOM 2248 O O . ARG A 1 291 ? 55.719 44.713 28.416 1.00 19.07 291 ARG A O 1
ATOM 2256 N N . VAL A 1 292 ? 57.570 45.085 27.340 1.00 19.03 292 VAL A N 1
ATOM 2257 C CA . VAL A 1 292 ? 56.982 45.142 25.988 1.00 18.13 292 VAL A CA 1
ATOM 2258 C C . VAL A 1 292 ? 57.716 44.121 25.157 1.00 17.63 292 VAL A C 1
ATOM 2259 O O . VAL A 1 292 ? 58.947 44.031 25.222 1.00 19.94 292 VAL A O 1
ATOM 2263 N N . LEU A 1 293 ? 56.982 43.266 24.460 1.00 16.91 293 LEU A N 1
ATOM 2264 C CA . LEU A 1 293 ? 57.589 42.293 23.590 1.00 17.78 293 LEU A CA 1
ATOM 2265 C C . LEU A 1 293 ? 57.135 42.646 22.140 1.00 19.20 293 LEU A C 1
ATOM 2266 O O . LEU A 1 293 ? 55.933 42.904 21.935 1.00 17.97 293 LEU A O 1
ATOM 2271 N N . ILE A 1 294 ? 58.065 42.571 21.197 1.00 18.74 294 ILE A N 1
ATOM 2272 C CA . ILE A 1 294 ? 57.739 42.842 19.796 1.00 19.27 294 ILE A CA 1
ATOM 2273 C C . ILE A 1 294 ? 58.133 41.705 18.948 1.00 17.78 294 ILE A C 1
ATOM 2274 O O . ILE A 1 294 ? 59.256 41.212 19.029 1.00 18.74 294 ILE A O 1
ATOM 2279 N N . THR A 1 295 ? 57.163 41.227 18.165 1.00 17.36 295 THR A N 1
ATOM 2280 C CA . THR A 1 295 ? 57.460 40.306 17.089 1.00 18.59 295 THR A CA 1
ATOM 2281 C C . THR A 1 295 ? 57.123 41.002 15.753 1.00 18.63 295 THR A C 1
ATOM 2282 O O . THR A 1 295 ? 56.136 41.730 15.653 1.00 19.16 295 THR A O 1
ATOM 2286 N N . PRO A 1 296 ? 57.950 40.758 14.755 1.00 18.67 296 PRO A N 1
ATOM 2287 C CA . PRO A 1 296 ? 57.843 41.515 13.500 1.00 18.87 296 PRO A CA 1
ATOM 2288 C C . PRO A 1 296 ? 56.821 40.950 12.512 1.00 19.04 296 PRO A C 1
ATOM 2289 O O . PRO A 1 296 ? 57.194 40.360 11.496 1.00 19.02 296 PRO A O 1
ATOM 2293 N N . HIS A 1 297 ? 55.559 41.035 12.904 1.00 20.27 297 HIS A N 1
ATOM 2294 C CA . HIS A 1 297 ? 54.461 40.586 12.083 1.00 21.62 297 HIS A CA 1
ATOM 2295 C C . HIS A 1 297 ? 54.609 39.115 11.642 1.00 20.87 297 HIS A C 1
ATOM 2296 O O . HIS A 1 297 ? 54.654 38.815 10.434 1.00 18.82 297 HIS A O 1
ATOM 2303 N N . LEU A 1 298 ? 54.727 38.226 12.638 1.00 19.71 298 LEU A N 1
ATOM 2304 C CA . LEU A 1 298 ? 54.846 36.802 12.442 1.00 19.80 298 LEU A CA 1
ATOM 2305 C C . LEU A 1 298 ? 53.598 36.009 12.715 1.00 18.45 298 LEU A C 1
ATOM 2306 O O . LEU A 1 298 ? 53.650 34.799 12.703 1.00 20.19 298 LEU A O 1
ATOM 2311 N N . GLY A 1 299 ? 52.496 36.678 12.958 1.00 19.47 299 GLY A N 1
ATOM 2312 C CA . GLY A 1 299 ? 51.276 36.029 13.280 1.00 19.76 299 GLY A CA 1
ATOM 2313 C C . GLY A 1 299 ? 50.862 34.981 12.251 1.00 19.48 299 GLY A C 1
ATOM 2314 O O . GLY A 1 299 ? 50.253 34.019 12.605 1.00 18.74 299 GLY A O 1
ATOM 2315 N N . SER A 1 300 ? 51.162 35.214 10.977 1.00 18.97 300 SER A N 1
ATOM 2316 C CA . SER A 1 300 ? 50.847 34.255 9.906 1.00 19.62 300 SER A CA 1
ATOM 2317 C C . SER A 1 300 ? 52.055 33.464 9.428 1.00 17.70 300 SER A C 1
ATOM 2318 O O . SER A 1 300 ? 52.023 32.827 8.402 1.00 17.02 300 SER A O 1
ATOM 2321 N N . TYR A 1 301 ? 53.131 33.495 10.171 1.00 19.06 301 TYR A N 1
ATOM 2322 C CA . TYR A 1 301 ? 54.345 32.840 9.780 1.00 18.46 301 TYR A CA 1
ATOM 2323 C C . TYR A 1 301 ? 54.432 31.455 10.401 1.00 19.18 301 TYR A C 1
ATOM 2324 O O . TYR A 1 301 ? 55.329 31.148 11.230 1.00 19.37 301 TYR A O 1
ATOM 2333 N N . THR A 1 302 ? 53.459 30.620 10.025 1.00 18.52 302 THR A N 1
ATOM 2334 C CA . THR A 1 302 ? 53.460 29.198 10.288 1.00 18.59 302 THR A CA 1
ATOM 2335 C C . THR A 1 302 ? 53.379 28.428 9.040 1.00 18.78 302 THR A C 1
ATOM 2336 O O . THR A 1 302 ? 52.894 28.926 7.975 1.00 17.38 302 THR A O 1
ATOM 2340 N N . ASP A 1 303 ? 53.826 27.191 9.131 1.00 18.08 303 ASP A N 1
ATOM 2341 C CA . ASP A 1 303 ? 53.671 26.260 8.000 1.00 18.78 303 ASP A CA 1
ATOM 2342 C C . ASP A 1 303 ? 52.237 26.115 7.497 1.00 19.31 303 ASP A C 1
ATOM 2343 O O . ASP A 1 303 ? 52.000 26.111 6.281 1.00 18.71 303 ASP A O 1
ATOM 2348 N N . GLU A 1 304 ? 51.274 26.063 8.393 1.00 18.66 304 GLU A N 1
ATOM 2349 C CA . GLU A 1 304 ? 49.907 25.863 7.946 1.00 19.69 304 GLU A CA 1
ATOM 2350 C C . GLU A 1 304 ? 49.410 27.153 7.284 1.00 18.87 304 GLU A C 1
ATOM 2351 O O . GLU A 1 304 ? 48.729 27.104 6.281 1.00 17.69 304 GLU A O 1
ATOM 2357 N N . ALA A 1 305 ? 49.689 28.303 7.877 1.00 18.77 305 ALA A N 1
ATOM 2358 C CA . ALA A 1 305 ? 49.172 29.541 7.330 1.00 18.09 305 ALA A CA 1
ATOM 2359 C C . ALA A 1 305 ? 49.744 29.761 5.942 1.00 18.10 305 ALA A C 1
ATOM 2360 O O . ALA A 1 305 ? 49.010 30.097 5.015 1.00 17.82 305 ALA A O 1
ATOM 2362 N N . VAL A 1 306 ? 51.043 29.535 5.768 1.00 18.48 306 VAL A N 1
ATOM 2363 C CA . VAL A 1 306 ? 51.670 29.839 4.480 1.00 19.93 306 VAL A CA 1
ATOM 2364 C C . VAL A 1 306 ? 51.127 28.854 3.431 1.00 21.46 306 VAL A C 1
ATOM 2365 O O . VAL A 1 306 ? 50.827 29.265 2.299 1.00 21.59 306 VAL A O 1
ATOM 2369 N N . LYS A 1 307 ? 51.000 27.572 3.805 1.00 20.71 307 LYS A N 1
ATOM 2370 C CA . LYS A 1 307 ? 50.365 26.592 2.916 1.00 21.82 307 LYS A CA 1
ATOM 2371 C C . LYS A 1 307 ? 48.961 27.046 2.452 1.00 20.59 307 LYS A C 1
ATOM 2372 O O . LYS A 1 307 ? 48.656 26.922 1.281 1.00 20.47 307 LYS A O 1
ATOM 2378 N N . ASN A 1 308 ? 48.175 27.557 3.370 1.00 18.52 308 ASN A N 1
ATOM 2379 C CA . ASN A 1 308 ? 46.821 28.011 3.093 1.00 19.87 308 ASN A CA 1
ATOM 2380 C C . ASN A 1 308 ? 46.844 29.208 2.143 1.00 19.43 308 ASN A C 1
ATOM 2381 O O . ASN A 1 308 ? 46.183 29.216 1.123 1.00 19.77 308 ASN A O 1
ATOM 2386 N N . MET A 1 309 ? 47.663 30.182 2.484 1.00 19.25 309 MET A N 1
ATOM 2387 C CA . MET A 1 309 ? 47.832 31.388 1.676 1.00 19.94 309 MET A CA 1
ATOM 2388 C C . MET A 1 309 ? 48.277 31.071 0.212 1.00 19.41 309 MET A C 1
ATOM 2389 O O . MET A 1 309 ? 47.718 31.637 -0.789 1.00 17.95 309 MET A O 1
ATOM 2394 N N . VAL A 1 310 ? 49.202 30.135 0.066 1.00 18.36 310 VAL A N 1
ATOM 2395 C CA . VAL A 1 310 ? 49.722 29.758 -1.237 1.00 17.90 310 VAL A CA 1
ATOM 2396 C C . VAL A 1 310 ? 48.692 28.933 -1.975 1.00 20.19 310 VAL A C 1
ATOM 2397 O O . VAL A 1 310 ? 48.366 29.241 -3.127 1.00 19.43 310 VAL A O 1
ATOM 2401 N N . GLU A 1 311 ? 48.065 27.953 -1.306 1.00 20.85 311 GLU A N 1
ATOM 2402 C CA . GLU A 1 311 ? 47.074 27.092 -1.965 1.00 20.91 311 GLU A CA 1
ATOM 2403 C C . GLU A 1 311 ? 45.755 27.814 -2.404 1.00 21.29 311 GLU A C 1
ATOM 2404 O O . GLU A 1 311 ? 45.232 27.568 -3.527 1.00 19.67 311 GLU A O 1
ATOM 2410 N N . VAL A 1 312 ? 45.238 28.709 -1.546 1.00 19.09 312 VAL A N 1
ATOM 2411 C CA . VAL A 1 312 ? 44.106 29.512 -1.896 1.00 19.84 312 VAL A CA 1
ATOM 2412 C C . VAL A 1 312 ? 44.491 30.405 -3.096 1.00 20.50 312 VAL A C 1
ATOM 2413 O O . VAL A 1 312 ? 43.688 30.596 -4.038 1.00 18.82 312 VAL A O 1
ATOM 2417 N N . SER A 1 313 ? 45.720 30.944 -3.064 1.00 17.44 313 SER A N 1
ATOM 2418 C CA . SER A 1 313 ? 46.129 31.806 -4.153 1.00 17.23 313 SER A CA 1
ATOM 2419 C C . SER A 1 313 ? 46.182 31.036 -5.507 1.00 17.56 313 SER A C 1
ATOM 2420 O O . SER A 1 313 ? 45.738 31.546 -6.550 1.00 18.37 313 SER A O 1
ATOM 2423 N N . TYR A 1 314 ? 46.754 29.855 -5.514 1.00 18.37 314 TYR A N 1
ATOM 2424 C CA . TYR A 1 314 ? 46.750 29.030 -6.686 1.00 18.18 314 TYR A CA 1
ATOM 2425 C C . TYR A 1 314 ? 45.319 28.725 -7.148 1.00 18.20 314 TYR A C 1
ATOM 2426 O O . TYR A 1 314 ? 45.033 28.714 -8.345 1.00 19.61 314 TYR A O 1
ATOM 2435 N N . GLN A 1 315 ? 44.468 28.311 -6.238 1.00 18.67 315 GLN A N 1
ATOM 2436 C CA . GLN A 1 315 ? 43.072 28.054 -6.586 1.00 19.47 315 GLN A CA 1
ATOM 2437 C C . GLN A 1 315 ? 42.425 29.357 -7.147 1.00 18.49 315 GLN A C 1
ATOM 2438 O O . GLN A 1 315 ? 41.594 29.312 -8.085 1.00 20.14 315 GLN A O 1
ATOM 2444 N N . ASN A 1 316 ? 42.732 30.502 -6.563 1.00 17.22 316 ASN A N 1
ATOM 2445 C CA . ASN A 1 316 ? 42.109 31.727 -7.002 1.00 17.86 316 ASN A CA 1
ATOM 2446 C C . ASN A 1 316 ? 42.530 31.961 -8.499 1.00 17.36 316 ASN A C 1
ATOM 2447 O O . ASN A 1 316 ? 41.763 32.399 -9.336 1.00 15.66 316 ASN A O 1
ATOM 2452 N N . LEU A 1 317 ? 43.780 31.671 -8.811 1.00 18.75 317 LEU A N 1
ATOM 2453 C CA . LEU A 1 317 ? 44.293 31.933 -10.161 1.00 19.83 317 LEU A CA 1
ATOM 2454 C C . LEU A 1 317 ? 43.588 30.975 -11.159 1.00 20.78 317 LEU A C 1
ATOM 2455 O O . LEU A 1 317 ? 43.148 31.371 -12.287 1.00 18.20 317 LEU A O 1
ATOM 2460 N N . LYS A 1 318 ? 43.460 29.732 -10.742 1.00 19.57 318 LYS A N 1
ATOM 2461 C CA . LYS A 1 318 ? 42.803 28.737 -11.586 1.00 20.74 318 LYS A CA 1
ATOM 2462 C C . LYS A 1 318 ? 41.335 29.165 -11.846 1.00 21.77 318 LYS A C 1
ATOM 2463 O O . LYS A 1 318 ? 40.896 29.200 -12.993 1.00 21.50 318 LYS A O 1
ATOM 2469 N N . ASP A 1 319 ? 40.600 29.533 -10.796 1.00 21.48 319 ASP A N 1
ATOM 2470 C CA . ASP A 1 319 ? 39.254 30.072 -10.908 1.00 20.70 319 ASP A CA 1
ATOM 2471 C C . ASP A 1 319 ? 39.204 31.274 -11.921 1.00 22.23 319 ASP A C 1
ATOM 2472 O O . ASP A 1 319 ? 38.314 31.343 -12.825 1.00 23.42 319 ASP A O 1
ATOM 2477 N N . LEU A 1 320 ? 40.132 32.215 -11.753 1.00 21.13 320 LEU A N 1
ATOM 2478 C CA . LEU A 1 320 ? 40.151 33.362 -12.628 1.00 21.39 320 LEU A CA 1
ATOM 2479 C C . LEU A 1 320 ? 40.483 32.958 -14.062 1.00 22.38 320 LEU A C 1
ATOM 2480 O O . LEU A 1 320 ? 39.795 33.412 -14.978 1.00 18.97 320 LEU A O 1
ATOM 2485 N N . ALA A 1 321 ? 41.437 32.053 -14.229 1.00 21.94 321 ALA A N 1
ATOM 2486 C CA . ALA A 1 321 ? 41.834 31.622 -15.561 1.00 23.19 321 ALA A CA 1
ATOM 2487 C C . ALA A 1 321 ? 40.717 30.817 -16.244 1.00 23.06 321 ALA A C 1
ATOM 2488 O O . ALA A 1 321 ? 40.523 30.938 -17.464 1.00 21.47 321 ALA A O 1
ATOM 2490 N N . GLU A 1 322 ? 39.923 30.064 -15.481 1.00 22.72 322 GLU A N 1
ATOM 2491 C CA . GLU A 1 322 ? 38.976 29.188 -16.119 1.00 23.08 322 GLU A CA 1
ATOM 2492 C C . GLU A 1 322 ? 37.626 29.808 -16.247 1.00 23.25 322 GLU A C 1
ATOM 2493 O O . GLU A 1 322 ? 36.878 29.440 -17.151 1.00 23.46 322 GLU A O 1
ATOM 2499 N N . THR A 1 323 ? 37.323 30.787 -15.388 1.00 22.59 323 THR A N 1
ATOM 2500 C CA . THR A 1 323 ? 35.969 31.302 -15.279 1.00 21.09 323 THR A CA 1
ATOM 2501 C C . THR A 1 323 ? 35.829 32.803 -15.297 1.00 22.40 323 THR A C 1
ATOM 2502 O O . THR A 1 323 ? 34.708 33.296 -15.433 1.00 22.86 323 THR A O 1
ATOM 2506 N N . GLY A 1 324 ? 36.952 33.538 -15.181 1.00 21.41 324 GLY A N 1
ATOM 2507 C CA . GLY A 1 324 ? 36.923 34.988 -15.091 1.00 19.38 324 GLY A CA 1
ATOM 2508 C C . GLY A 1 324 ? 36.493 35.497 -13.760 1.00 20.93 324 GLY A C 1
ATOM 2509 O O . GLY A 1 324 ? 36.303 36.693 -13.590 1.00 22.15 324 GLY A O 1
ATOM 2510 N N . ASP A 1 325 ? 36.263 34.600 -12.806 1.00 21.57 325 ASP A N 1
ATOM 2511 C CA . ASP A 1 325 ? 35.695 34.982 -11.522 1.00 22.94 325 ASP A CA 1
ATOM 2512 C C . ASP A 1 325 ? 36.282 34.079 -10.394 1.00 21.85 325 ASP A C 1
ATOM 2513 O O . ASP A 1 325 ? 36.924 33.100 -10.666 1.00 21.89 325 ASP A O 1
ATOM 2518 N N . CYS A 1 326 ? 36.066 34.434 -9.147 1.00 23.97 326 CYS A N 1
ATOM 2519 C CA . CYS A 1 326 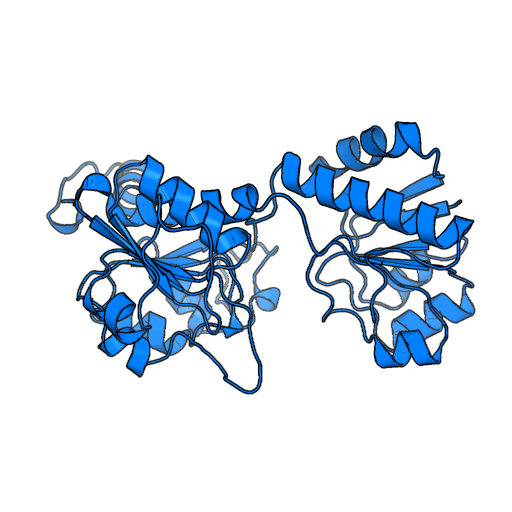? 36.620 33.652 -8.095 1.00 25.72 326 CYS A CA 1
ATOM 2520 C C . CYS A 1 326 ? 35.941 34.063 -6.796 1.00 26.09 326 CYS A C 1
ATOM 2521 O O . CYS A 1 326 ? 35.484 35.208 -6.690 1.00 27.34 326 CYS A O 1
ATOM 2524 N N . PRO A 1 327 ? 35.783 33.167 -5.819 1.00 27.31 327 PRO A N 1
ATOM 2525 C CA . PRO A 1 327 ? 35.068 33.558 -4.568 1.00 27.61 327 PRO A CA 1
ATOM 2526 C C . PRO A 1 327 ? 35.762 34.645 -3.775 1.00 26.85 327 PRO A C 1
ATOM 2527 O O . PRO A 1 327 ? 35.101 35.283 -2.936 1.00 25.94 327 PRO A O 1
ATOM 2531 N N . ASN A 1 328 ? 37.073 34.851 -4.049 1.00 24.82 328 ASN A N 1
ATOM 2532 C CA . ASN A 1 328 ? 37.899 35.784 -3.347 1.00 23.27 328 ASN A CA 1
ATOM 2533 C C . ASN A 1 328 ? 38.378 36.940 -4.262 1.00 25.06 328 ASN A C 1
ATOM 2534 O O . ASN A 1 328 ? 39.466 37.504 -4.052 1.00 23.11 328 ASN A O 1
ATOM 2539 N N . LYS A 1 329 ? 37.594 37.232 -5.293 1.00 25.15 329 LYS A N 1
ATOM 2540 C CA . LYS A 1 329 ? 37.915 38.261 -6.235 1.00 27.90 329 LYS A CA 1
ATOM 2541 C C . LYS A 1 329 ? 37.861 39.581 -5.445 1.00 30.18 329 LYS A C 1
ATOM 2542 O O . LYS A 1 329 ? 36.974 39.777 -4.582 1.00 30.32 329 LYS A O 1
ATOM 2548 N N . ILE A 1 330 ? 38.865 40.427 -5.610 1.00 32.49 330 ILE A N 1
ATOM 2549 C CA . ILE A 1 330 ? 38.866 41.717 -4.913 1.00 34.93 330 ILE A CA 1
ATOM 2550 C C . ILE A 1 330 ? 37.721 42.587 -5.577 1.00 37.88 330 ILE A C 1
ATOM 2551 O O . ILE A 1 330 ? 37.642 42.681 -6.847 1.00 39.04 330 ILE A O 1
ATOM 2556 N N . LYS A 1 331 ? 36.848 43.153 -4.735 1.00 39.93 331 LYS A N 1
ATOM 2557 C CA . LYS A 1 331 ? 35.642 43.896 -5.161 1.00 41.83 331 LYS A CA 1
ATOM 2558 C C . LYS A 1 331 ? 35.837 45.419 -5.203 1.00 43.11 331 LYS A C 1
ATOM 2559 O O . LYS A 1 331 ? 36.501 46.002 -4.314 1.00 45.72 331 LYS A O 1
#

Solvent-accessible surface area: 16679 Å² total; per-residue (Å²): 82,76,0,0,0,0,1,7,92,120,101,0,63,80,36,0,106,67,20,20,189,122,38,65,23,84,39,103,33,14,100,52,65,0,70,66,126,94,10,0,86,71,0,53,55,18,38,0,0,0,0,38,27,79,0,90,0,62,125,88,0,0,62,25,0,110,191,52,41,7,124,34,0,0,0,4,22,43,26,16,136,25,6,59,72,133,43,0,156,140,40,57,17,31,7,0,46,0,50,159,34,13,25,63,9,17,0,99,33,0,12,73,2,0,51,69,12,9,139,26,57,7,40,37,78,23,43,46,87,159,177,52,147,163,128,48,91,72,30,180,35,110,80,12,152,105,2,28,0,0,0,3,2,0,33,91,51,0,70,20,0,0,73,43,0,82,66,75,39,4,84,6,14,0,33,30,125,149,136,32,167,68,8,149,121,33,5,83,55,28,68,53,79,51,0,2,111,95,0,11,0,0,0,0,20,16,95,67,74,174,162,105,23,32,41,0,50,115,101,8,6,160,111,6,81,113,39,5,9,0,0,0,7,19,98,3,74,0,5,47,11,75,3,1,4,78,8,0,111,87,32,42,0,16,1,3,0,0,1,2,7,72,46,36,66,48,23,37,84,122,123,44,162,90,108,181,19,165,43,82,42,3,55,97,0,78,103,32,120,26,65,2,10,59,30,58,75,59,1,24,96,48,116,87,0,8,93,18,16,0,55,36,0,0,71,2,0,64,29,4,44,125,98,50,82,10,120,27,59,17,215